Protein AF-A0A916CKQ8-F1 (afdb_monomer)

pLDDT: mean 78.87, std 19.62, range [40.66, 98.69]

Nearest PDB structures (foldseek):
  6qdi-assembly1_A  TM=5.703E-01  e=2.829E-02  Acetivibrio clariflavus
  6qe7-assembly1_A  TM=6.738E-01  e=8.065E-01  Acetivibrio thermocellus
  2xvl-assembly1_A  TM=4.238E-01  e=4.652E+00  Cellvibrio japonicus
  7knc-assembly1_A  TM=4.228E-01  e=6.674E+00  Xanthomonas citri pv. citri str. 306

Secondary structure (DSSP, 8-state):
-THHHHHHHHHHHHHHHTT-------PPEEEEEEEEEESEEEEEETTEEEEEEE-SSSEEEEEEEEE-SEEEEEEEEEEE-SS--EEEEEEESSTTSPPEEPPGGGEEEE-TTS-EEESEEEEEE-TT--EEEEEEEE-S-EEESSSEETTEET-BGGGTB-TTT--EEEEEEEEEEE--PPP-PPPHHHHHHHHHHHHHHHHHHHHTT--

Radius of gyration: 27.67 Å; Cα contacts (8 Å, |Δi|>4): 440; chains: 1; bounding box: 75×44×70 Å

Solvent-accessible surface area (backbone atoms only — not comparable to full-atom values): 11547 Å² total; per-residue (Å²): 125,76,78,64,63,56,59,60,54,53,55,54,56,53,57,64,65,72,65,70,74,79,75,76,76,76,66,54,37,59,40,37,39,38,35,43,32,21,35,29,40,38,37,26,50,68,90,37,83,46,31,61,38,82,54,81,68,73,47,70,25,60,30,67,44,73,47,55,63,44,78,35,48,32,42,36,41,39,32,26,78,47,58,64,57,28,43,29,39,30,31,34,71,48,95,86,52,72,80,36,68,46,52,35,90,39,24,26,19,60,40,100,86,67,47,82,40,58,6,21,26,32,42,33,24,37,77,88,66,49,79,66,49,74,45,69,40,51,56,53,48,65,35,40,80,81,48,30,36,92,84,40,71,52,34,39,78,88,53,68,42,70,54,71,52,56,50,30,31,40,39,35,35,35,33,34,54,40,80,50,82,78,74,78,71,79,54,70,66,60,56,52,52,55,53,49,52,55,52,50,55,54,54,57,55,56,62,68,72,75,114

Sequence (211 aa):
MLRSSMKNLFLRAMMIGALMVVFCWNTAMSLEYRFSVDDYVSLKINNTLIASYDAYPWGVAEGTVNFTEGWYPIELIYKNRWGSTAFRFYEREDSNDPWGIVPLTDLRSLDGSGALVQGLRADYYTLGGSFLGTLYGEGPIEHGWLNLYEGVTGQWGNGIVDTNWGDFEERLTGEIFVSSAAVPTPEPSTWCLFLAGLIGLVAVRRQRSGS

Mean predicted aligned error: 12.82 Å

Foldseek 3Di:
DPPVVVVVVVVVVVVVVVPPPPPPPLFFAKKKKKKFWAAWKWKDWQNHTFWIHHHDDTDMIMGIDRDGWDKTKMKMKHWHAWAWTFIFMWMDRDPPDDTDQQFQQQWWAADPVRDIDGAWKKWKAAPVRHTQDIDHSDDDIGDGDQCDDVHDHADDSNNSFGPDIGTIMIITIHIGTDDDDDDPDPPVVVVVVVVVVVVVVVVVVVVVVPD

Structure (mmCIF, N/CA/C/O backbone):
data_AF-A0A916CKQ8-F1
#
_entry.id   AF-A0A916CKQ8-F1
#
loop_
_atom_site.group_PDB
_atom_site.id
_atom_site.type_symbol
_atom_site.label_atom_id
_atom_site.label_alt_id
_atom_site.label_comp_id
_atom_site.label_asym_id
_atom_site.label_entity_id
_atom_site.label_seq_id
_atom_site.pdbx_PDB_ins_code
_atom_site.Cartn_x
_atom_site.Cartn_y
_atom_site.Cartn_z
_atom_site.occupancy
_atom_site.B_iso_or_equiv
_atom_site.auth_seq_id
_atom_site.auth_comp_id
_atom_site.auth_asym_id
_atom_site.auth_atom_id
_atom_site.pdbx_PDB_model_num
ATOM 1 N N . MET A 1 1 ? -53.265 -2.424 53.564 1.00 54.22 1 MET A N 1
ATOM 2 C CA . MET A 1 1 ? -53.239 -2.769 52.121 1.00 54.22 1 MET A CA 1
ATOM 3 C C . MET A 1 1 ? -52.435 -1.805 51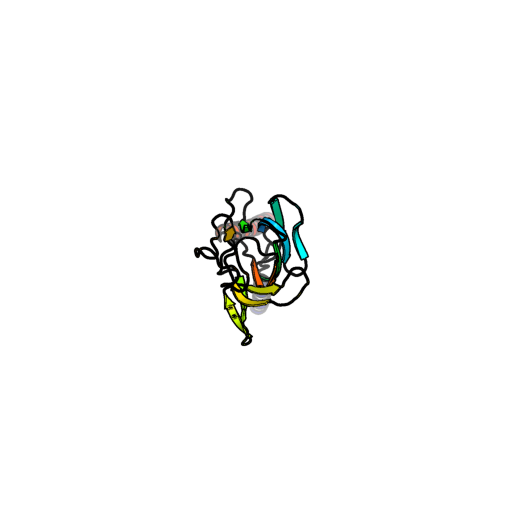.228 1.00 54.22 1 MET A C 1
ATOM 5 O O . MET A 1 1 ? -51.982 -2.253 50.187 1.00 54.22 1 MET A O 1
ATOM 9 N N . LEU A 1 2 ? -52.144 -0.548 51.608 1.00 47.25 2 LEU A N 1
ATOM 10 C CA . LEU A 1 2 ? -51.415 0.400 50.731 1.00 47.25 2 LEU A CA 1
ATOM 11 C C . LEU A 1 2 ? -49.906 0.134 50.505 1.00 47.25 2 LEU A C 1
ATOM 13 O O . LEU A 1 2 ? -49.349 0.600 49.516 1.00 47.25 2 LEU A O 1
ATOM 17 N N . ARG A 1 3 ? -49.217 -0.624 51.371 1.00 45.34 3 ARG A N 1
ATOM 18 C CA . ARG A 1 3 ? -47.752 -0.829 51.263 1.00 45.34 3 ARG A CA 1
ATOM 19 C C . ARG A 1 3 ? -47.306 -1.746 50.114 1.00 45.34 3 ARG A C 1
ATOM 21 O O . ARG A 1 3 ? -46.139 -1.710 49.738 1.00 45.34 3 ARG A O 1
ATOM 28 N N . SER A 1 4 ? -48.206 -2.559 49.559 1.00 47.56 4 SER A N 1
ATOM 29 C CA . SER A 1 4 ? -47.882 -3.501 48.475 1.00 47.56 4 SER A CA 1
ATOM 30 C C . SER A 1 4 ? -47.834 -2.817 47.099 1.00 47.56 4 SER A C 1
ATOM 32 O O . SER A 1 4 ? -46.983 -3.148 46.278 1.00 47.56 4 SER A O 1
ATOM 34 N N . SER A 1 5 ? -48.658 -1.786 46.879 1.00 50.28 5 SER A N 1
ATOM 35 C CA . SER A 1 5 ? -48.789 -1.132 45.568 1.00 50.28 5 SER A CA 1
ATOM 36 C C . SER A 1 5 ? -47.585 -0.262 45.179 1.00 50.28 5 SER A C 1
ATOM 38 O O . SER A 1 5 ? -47.306 -0.100 43.995 1.00 50.28 5 SER A O 1
ATOM 40 N N . MET A 1 6 ? -46.841 0.281 46.149 1.00 46.16 6 MET A N 1
ATOM 41 C CA . MET A 1 6 ? -45.691 1.155 45.870 1.00 46.16 6 MET A CA 1
ATOM 42 C C . MET A 1 6 ? -44.429 0.398 45.435 1.00 46.16 6 MET A C 1
ATOM 44 O O . MET A 1 6 ? -43.637 0.932 44.663 1.00 46.16 6 MET A O 1
ATOM 48 N N . LYS A 1 7 ? -44.249 -0.853 45.878 1.00 47.00 7 LYS A N 1
ATOM 49 C CA . LYS A 1 7 ? -43.074 -1.662 45.508 1.00 47.00 7 LYS A CA 1
ATOM 50 C C . LYS A 1 7 ? -43.081 -2.038 44.022 1.00 47.00 7 LYS A C 1
ATOM 52 O O . LYS A 1 7 ? -42.037 -2.017 43.379 1.00 47.00 7 LYS A O 1
ATOM 57 N N . ASN A 1 8 ? -44.265 -2.280 43.459 1.00 45.19 8 ASN A N 1
ATOM 58 C CA . ASN A 1 8 ? -44.423 -2.635 42.047 1.00 45.19 8 ASN A CA 1
ATOM 59 C C . ASN A 1 8 ? -44.234 -1.438 41.100 1.00 45.19 8 ASN A C 1
ATOM 61 O O . ASN A 1 8 ? -43.828 -1.627 39.956 1.00 45.19 8 ASN A O 1
ATOM 65 N N . LEU A 1 9 ? -44.481 -0.211 41.572 1.00 49.47 9 LEU A N 1
ATOM 66 C CA . LEU A 1 9 ? -44.245 1.006 40.791 1.00 49.47 9 LEU A CA 1
ATOM 67 C C . LEU A 1 9 ? -42.748 1.363 40.741 1.00 49.47 9 LEU A C 1
ATOM 69 O O . LEU A 1 9 ? -42.244 1.749 39.690 1.00 49.47 9 LEU A O 1
ATOM 73 N N . PHE A 1 10 ? -42.025 1.157 41.848 1.00 47.75 10 PHE A N 1
ATOM 74 C CA . PHE A 1 10 ? -40.577 1.389 41.926 1.00 47.75 10 PHE A CA 1
ATOM 75 C C . PHE A 1 10 ? -39.774 0.388 41.078 1.00 47.75 10 PHE A C 1
ATOM 77 O O . PHE A 1 10 ? -38.841 0.785 40.383 1.00 47.75 10 PHE A O 1
ATOM 84 N N . LEU A 1 11 ? -40.176 -0.890 41.054 1.00 44.81 11 LEU A N 1
ATOM 85 C CA . LEU A 1 11 ? -39.524 -1.906 40.215 1.00 44.81 11 LEU A CA 1
ATOM 86 C C . LEU A 1 11 ? -39.718 -1.649 38.711 1.00 44.81 11 LEU A C 1
ATOM 88 O O . LEU A 1 11 ? -38.802 -1.872 37.923 1.00 44.81 11 LEU A O 1
ATOM 92 N N . ARG A 1 12 ? -40.892 -1.145 38.302 1.00 46.50 12 ARG A N 1
ATOM 93 C CA . ARG A 1 12 ? -41.162 -0.801 36.895 1.00 46.50 12 ARG A CA 1
ATOM 94 C C . ARG A 1 12 ? -40.431 0.469 36.453 1.00 46.50 12 ARG A C 1
ATOM 96 O O . ARG A 1 12 ? -39.986 0.529 35.314 1.00 46.50 12 ARG A O 1
ATOM 103 N N . ALA A 1 13 ? -40.243 1.440 37.350 1.00 49.03 13 ALA A N 1
ATOM 104 C CA . ALA A 1 13 ? -39.434 2.627 37.072 1.00 49.03 13 ALA A CA 1
ATOM 105 C C . ALA A 1 13 ? -37.929 2.303 36.953 1.00 49.03 13 ALA A C 1
ATOM 107 O O . ALA A 1 13 ? -37.264 2.853 36.080 1.00 49.03 13 ALA A O 1
ATOM 108 N N . MET A 1 14 ? -37.401 1.364 37.754 1.00 44.72 14 MET A N 1
ATOM 109 C CA . MET A 1 14 ? -36.008 0.905 37.611 1.00 44.72 14 MET A CA 1
ATOM 110 C C . MET A 1 14 ? -35.768 0.085 36.336 1.00 44.72 14 MET A C 1
ATOM 112 O O . MET A 1 14 ? -34.701 0.210 35.744 1.00 44.72 14 MET A O 1
ATOM 116 N N . MET A 1 15 ? -36.743 -0.702 35.861 1.00 41.31 15 MET A N 1
ATOM 117 C CA . MET A 1 15 ? -36.587 -1.439 34.595 1.00 41.31 15 MET A CA 1
ATOM 118 C C . MET A 1 15 ? -36.580 -0.539 33.352 1.00 41.31 15 MET A C 1
ATOM 120 O O . MET A 1 15 ? -35.960 -0.902 32.360 1.00 41.31 15 MET A O 1
ATOM 124 N N . ILE A 1 16 ? -37.212 0.639 33.395 1.00 45.78 16 ILE A N 1
ATOM 125 C CA . ILE A 1 16 ? -37.146 1.605 32.283 1.00 45.78 16 ILE A CA 1
ATOM 126 C C . ILE A 1 16 ? -35.786 2.333 32.265 1.00 45.78 16 ILE A C 1
ATOM 128 O O . ILE A 1 16 ? -35.301 2.688 31.197 1.00 45.78 16 ILE A O 1
ATOM 132 N N . GLY A 1 17 ? -35.123 2.490 33.418 1.00 40.66 17 GLY A N 1
ATOM 133 C CA . GLY A 1 17 ? -33.781 3.085 33.510 1.00 40.66 17 GLY A CA 1
ATOM 134 C C . GLY A 1 17 ? -32.633 2.163 33.073 1.00 40.66 17 GLY A C 1
ATOM 135 O O . GLY A 1 17 ? -31.571 2.653 32.707 1.00 40.66 17 GLY A O 1
ATOM 136 N N . ALA A 1 18 ? -32.839 0.843 33.071 1.00 43.56 18 ALA A N 1
ATOM 137 C CA . ALA A 1 18 ? -31.820 -0.136 32.677 1.00 43.56 18 ALA A CA 1
ATOM 138 C C . ALA A 1 18 ? -31.768 -0.410 31.160 1.00 43.56 18 ALA A C 1
ATOM 140 O O . ALA A 1 18 ? -30.894 -1.139 30.701 1.00 43.56 18 ALA A O 1
ATOM 141 N N . LEU A 1 19 ? -32.674 0.187 30.378 1.00 42.91 19 LEU A N 1
ATOM 142 C CA . LEU A 1 19 ? -32.676 0.120 28.915 1.00 42.91 19 LEU A CA 1
ATOM 143 C C . LEU A 1 19 ? -32.142 1.424 28.295 1.00 42.91 19 LEU A C 1
ATOM 145 O O . LEU A 1 19 ? -32.640 1.885 27.272 1.00 42.91 19 LEU A O 1
ATOM 149 N N . MET A 1 20 ? -31.130 2.047 28.908 1.00 47.41 20 MET A N 1
ATOM 150 C CA . MET A 1 20 ? -30.269 2.976 28.176 1.00 47.41 20 MET A CA 1
ATOM 151 C C . MET A 1 20 ? -29.333 2.142 27.306 1.00 47.41 20 MET A C 1
ATOM 153 O O . MET A 1 20 ? -28.217 1.806 27.692 1.00 47.41 20 MET A O 1
ATOM 157 N N . VAL A 1 21 ? -29.838 1.767 26.131 1.00 48.09 21 VAL A N 1
ATOM 158 C CA . VAL A 1 21 ? -29.006 1.327 25.015 1.00 48.09 21 VAL A CA 1
ATOM 159 C C . VAL A 1 21 ? -28.025 2.464 24.755 1.00 48.09 21 VAL A C 1
ATOM 161 O O . VAL A 1 21 ? -28.408 3.517 24.244 1.00 48.09 21 VAL A O 1
ATOM 164 N N . VAL A 1 22 ? -26.772 2.271 25.162 1.00 50.28 22 VAL A N 1
ATOM 165 C CA . VAL A 1 22 ? -25.652 3.074 24.683 1.00 50.28 22 VAL A CA 1
ATOM 166 C C . VAL A 1 22 ? -25.562 2.773 23.194 1.00 50.28 22 VAL A C 1
ATOM 168 O O . VAL A 1 22 ? -24.927 1.813 22.768 1.00 50.28 22 VAL A O 1
ATOM 171 N N . PHE A 1 23 ? -26.283 3.550 22.392 1.00 46.06 23 PHE A N 1
ATOM 172 C CA . PHE A 1 23 ? -25.987 3.660 20.979 1.00 46.06 23 PHE A CA 1
ATOM 173 C C . PHE A 1 23 ? -24.632 4.369 20.908 1.00 46.06 23 PHE A C 1
ATOM 175 O O . PHE A 1 23 ? -24.573 5.595 20.891 1.00 46.06 23 PHE A O 1
ATOM 182 N N . CYS A 1 24 ? -23.538 3.605 20.926 1.00 46.09 24 CYS A N 1
ATOM 183 C CA . CYS A 1 24 ? -22.286 4.095 20.367 1.00 46.09 24 CYS A CA 1
ATOM 184 C C . CYS A 1 24 ? -22.542 4.255 18.872 1.00 46.09 24 CYS A C 1
ATOM 186 O O . CYS A 1 24 ? -22.606 3.276 18.129 1.00 46.09 24 CYS A O 1
ATOM 188 N N . TRP A 1 25 ? -22.779 5.490 18.445 1.00 50.91 25 TRP A N 1
ATOM 189 C CA . TRP A 1 25 ? -22.709 5.828 17.036 1.00 50.91 25 TRP A CA 1
ATOM 190 C C . TRP A 1 25 ? -21.223 5.777 16.700 1.00 50.91 25 TRP A C 1
ATOM 192 O O . TRP A 1 25 ? -20.502 6.728 16.981 1.00 50.91 25 TRP A O 1
ATOM 202 N N . ASN A 1 26 ? -20.755 4.652 16.158 1.00 56.19 26 ASN A N 1
ATOM 203 C CA . ASN A 1 26 ? -19.483 4.635 15.444 1.00 56.19 26 ASN A CA 1
ATOM 204 C C . ASN A 1 26 ? -19.709 5.455 14.177 1.00 56.19 26 ASN A C 1
ATOM 206 O O . ASN A 1 26 ? -20.209 4.948 13.171 1.00 56.19 26 ASN A O 1
ATOM 210 N N . THR A 1 27 ? -19.466 6.757 14.266 1.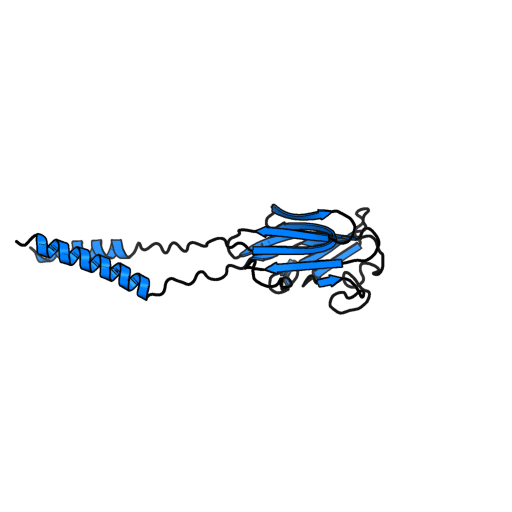00 60.66 27 THR A N 1
ATOM 211 C CA . THR A 1 27 ? -19.537 7.638 13.110 1.00 60.66 27 THR A CA 1
ATOM 212 C C . THR A 1 27 ? -18.341 7.332 12.228 1.00 60.66 27 THR A C 1
ATOM 214 O O . THR A 1 27 ? -17.205 7.463 12.674 1.00 60.66 27 THR A O 1
ATOM 217 N N . ALA A 1 28 ? -18.602 6.902 10.995 1.00 64.62 28 ALA A N 1
ATOM 218 C CA . ALA A 1 28 ? -17.563 6.806 9.984 1.00 64.62 28 ALA A CA 1
ATOM 219 C C . ALA A 1 28 ? -16.930 8.192 9.797 1.00 64.62 28 ALA A C 1
ATOM 221 O O . ALA A 1 28 ? -17.646 9.169 9.562 1.00 64.62 28 ALA A O 1
ATOM 222 N N . MET A 1 29 ? -15.613 8.265 9.957 1.00 71.50 29 MET A N 1
ATOM 223 C CA . MET A 1 29 ? -14.824 9.460 9.679 1.00 71.50 29 MET A CA 1
ATOM 224 C C . MET A 1 29 ? -14.281 9.375 8.256 1.00 71.50 29 MET A C 1
ATOM 226 O O . MET A 1 29 ? -14.081 8.285 7.716 1.00 71.50 29 MET A O 1
ATOM 230 N N . SER A 1 30 ? -14.078 10.543 7.658 1.00 83.50 30 SER A N 1
ATOM 231 C CA . SER A 1 30 ? -13.473 10.677 6.342 1.00 83.50 30 SER A CA 1
ATOM 232 C C . SER A 1 30 ? -11.959 10.640 6.505 1.00 83.50 30 SER A C 1
ATOM 234 O O . SER A 1 30 ? -11.400 11.580 7.055 1.00 83.50 30 SER A O 1
ATOM 236 N N . LEU A 1 31 ? -11.305 9.579 6.039 1.00 91.44 31 LEU A N 1
ATOM 237 C CA . LEU A 1 31 ? -9.846 9.517 5.944 1.00 91.44 31 LEU A CA 1
ATOM 238 C C . LEU A 1 31 ? -9.460 9.706 4.478 1.00 91.44 31 LEU A C 1
ATOM 240 O O . LEU A 1 31 ? -10.016 9.057 3.584 1.00 91.44 31 LEU A O 1
ATOM 244 N N . GLU A 1 32 ? -8.547 10.632 4.217 1.00 95.06 32 GLU A N 1
ATOM 245 C CA . GLU A 1 32 ? -8.061 10.912 2.873 1.00 95.06 32 GLU A CA 1
ATOM 246 C C . GLU A 1 32 ? -6.717 10.230 2.650 1.00 95.06 32 GLU A C 1
ATOM 248 O O . GLU A 1 32 ? -5.827 10.295 3.492 1.00 95.06 32 GLU A O 1
ATOM 253 N N . TYR A 1 33 ? -6.559 9.630 1.477 1.00 96.50 33 TYR A N 1
ATOM 254 C CA . TYR A 1 33 ? -5.330 9.003 1.023 1.00 96.50 33 TYR A CA 1
ATOM 255 C C . TYR A 1 33 ? -4.787 9.728 -0.200 1.00 96.50 33 TYR A C 1
ATOM 257 O O . TYR A 1 33 ? -5.545 10.113 -1.095 1.00 96.50 33 TYR A O 1
ATOM 265 N N . ARG A 1 34 ? -3.462 9.858 -0.267 1.00 96.62 34 ARG A N 1
ATOM 266 C CA . ARG A 1 34 ? -2.745 10.418 -1.413 1.00 96.62 34 ARG A CA 1
ATOM 267 C C . ARG A 1 34 ? -1.580 9.524 -1.801 1.00 96.62 34 ARG A C 1
ATOM 269 O O . ARG A 1 34 ? -0.817 9.068 -0.957 1.00 96.62 34 ARG A O 1
ATOM 276 N N . PHE A 1 35 ? -1.384 9.384 -3.102 1.00 95.38 35 PHE A N 1
ATOM 277 C CA . PHE A 1 35 ? -0.192 8.801 -3.692 1.00 95.38 35 PHE A CA 1
ATOM 278 C C . PHE A 1 35 ? 0.593 9.837 -4.465 1.00 95.38 35 PHE A C 1
ATOM 280 O O . PHE A 1 35 ? 0.014 10.658 -5.169 1.00 95.38 35 PHE A O 1
ATOM 287 N N . SER A 1 36 ? 1.913 9.756 -4.371 1.00 93.44 36 SER A N 1
ATOM 288 C CA . SER A 1 36 ? 2.843 10.431 -5.271 1.00 93.44 36 SER A CA 1
ATOM 289 C C . SER A 1 36 ? 3.601 9.343 -6.017 1.00 93.44 36 SER A C 1
ATOM 291 O O . SER A 1 36 ? 4.329 8.581 -5.376 1.00 93.44 36 SER A O 1
ATOM 293 N N . VAL A 1 37 ? 3.353 9.205 -7.322 1.00 92.81 37 VAL A N 1
ATOM 294 C CA . VAL A 1 37 ? 3.736 8.005 -8.075 1.00 92.81 37 VAL A CA 1
ATOM 295 C C . VAL A 1 37 ? 4.295 8.303 -9.466 1.00 92.81 37 VAL A C 1
ATOM 297 O O . VAL A 1 37 ? 3.834 9.215 -10.153 1.00 92.81 37 VAL A O 1
ATOM 300 N N . ASP A 1 38 ? 5.256 7.479 -9.872 1.00 89.56 38 ASP A N 1
ATOM 301 C CA . ASP A 1 38 ? 5.859 7.381 -11.200 1.00 89.56 38 ASP A CA 1
ATOM 302 C C . ASP A 1 38 ? 6.052 5.874 -11.494 1.00 89.56 38 ASP A C 1
ATOM 304 O O . ASP A 1 38 ? 6.891 5.254 -10.850 1.00 89.56 38 ASP A O 1
ATOM 308 N N . ASP A 1 39 ? 5.246 5.181 -12.315 1.00 88.81 39 ASP A N 1
ATOM 309 C CA . ASP A 1 39 ? 4.226 5.670 -13.267 1.00 88.81 39 ASP A CA 1
ATOM 310 C C . ASP A 1 39 ? 2.767 5.327 -12.886 1.00 88.81 39 ASP A C 1
ATOM 312 O O . ASP A 1 39 ? 1.833 6.028 -13.276 1.00 88.81 39 ASP A O 1
ATOM 316 N N . TYR A 1 40 ? 2.526 4.211 -12.191 1.00 95.31 40 TYR A N 1
ATOM 317 C CA . TYR A 1 40 ? 1.175 3.672 -11.976 1.00 95.31 40 TYR A CA 1
ATOM 318 C C . TYR A 1 40 ? 0.920 3.330 -10.516 1.00 95.31 40 TYR A C 1
ATOM 320 O O . TYR A 1 40 ? 1.738 2.654 -9.896 1.00 95.31 40 TYR A O 1
ATOM 328 N N . VAL A 1 41 ? -0.267 3.672 -10.013 1.00 97.19 41 VAL A N 1
ATOM 329 C CA . VAL A 1 41 ? -0.794 3.129 -8.756 1.00 97.19 41 VAL A CA 1
ATOM 330 C C . VAL A 1 41 ? -2.276 2.791 -8.875 1.00 97.19 41 VAL A C 1
ATOM 332 O O . VAL A 1 41 ? -3.043 3.492 -9.536 1.00 97.19 41 VAL A O 1
ATOM 335 N N . SER A 1 42 ? -2.709 1.758 -8.164 1.00 98.25 42 SER A N 1
ATOM 336 C CA . SER A 1 42 ? -4.115 1.504 -7.856 1.00 98.25 42 SER A CA 1
ATOM 337 C C . SER A 1 42 ? -4.239 1.082 -6.400 1.00 98.25 42 SER A C 1
ATOM 339 O O . SER A 1 42 ? -3.650 0.077 -6.016 1.00 98.25 42 SER A O 1
ATOM 341 N N . LEU A 1 43 ? -5.045 1.804 -5.622 1.00 98.25 43 LEU A N 1
ATOM 342 C CA . LEU A 1 43 ? -5.395 1.473 -4.243 1.00 98.25 43 LEU A CA 1
ATOM 343 C C . LEU A 1 43 ? -6.835 0.976 -4.170 1.00 98.25 43 LEU A C 1
ATOM 345 O O . LEU A 1 43 ? -7.773 1.694 -4.534 1.00 98.25 43 LEU A O 1
ATOM 349 N N . LYS A 1 44 ? -7.017 -0.204 -3.586 1.00 98.44 44 LYS A N 1
ATOM 350 C CA . LYS A 1 44 ? -8.308 -0.674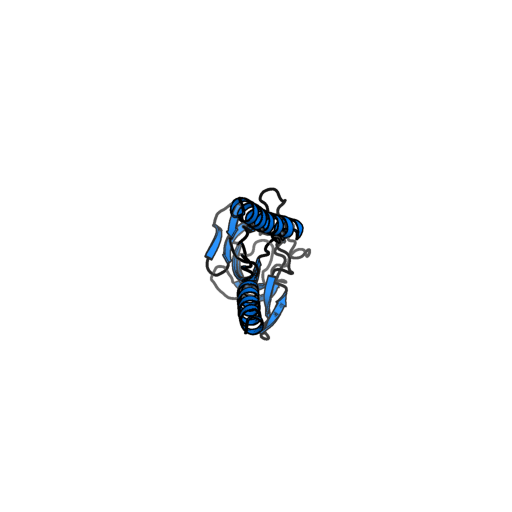 -3.098 1.00 98.44 44 LYS A CA 1
ATOM 351 C C . LYS A 1 44 ? -8.250 -0.908 -1.599 1.00 98.44 44 LYS A C 1
ATOM 353 O O . LYS A 1 44 ? -7.320 -1.536 -1.103 1.00 98.44 44 LYS A O 1
ATOM 358 N N . ILE A 1 45 ? -9.297 -0.484 -0.904 1.00 97.31 45 ILE A N 1
ATOM 359 C CA . ILE A 1 45 ? -9.520 -0.822 0.503 1.00 97.31 45 ILE A CA 1
ATOM 360 C C . ILE A 1 45 ? -10.907 -1.438 0.609 1.00 97.31 45 ILE A C 1
ATOM 362 O O . ILE A 1 45 ? -11.873 -0.923 0.041 1.00 97.31 45 ILE A O 1
ATOM 366 N N . ASN A 1 46 ? -11.001 -2.584 1.282 1.00 96.50 46 ASN A N 1
ATOM 367 C CA . ASN A 1 46 ? -12.227 -3.369 1.396 1.00 96.50 46 ASN A CA 1
ATOM 368 C C . ASN A 1 46 ? -12.888 -3.615 0.020 1.00 96.50 46 ASN A C 1
ATOM 370 O O . ASN A 1 46 ? -14.086 -3.402 -0.171 1.00 96.50 46 ASN A O 1
ATOM 374 N N . ASN A 1 47 ? -12.066 -3.987 -0.970 1.00 95.75 47 ASN A N 1
ATOM 375 C CA . ASN A 1 47 ? -12.457 -4.231 -2.365 1.00 95.75 47 ASN A CA 1
ATOM 376 C C . ASN A 1 47 ? -13.084 -3.023 -3.106 1.00 95.75 47 ASN A C 1
ATOM 378 O O . ASN A 1 47 ? -13.634 -3.180 -4.196 1.00 95.75 47 ASN A O 1
ATOM 382 N N . THR A 1 48 ? -12.990 -1.814 -2.548 1.00 96.00 48 THR A N 1
ATOM 383 C CA . THR A 1 48 ? -13.446 -0.569 -3.182 1.00 96.00 48 THR A CA 1
ATOM 384 C C . THR A 1 48 ? -12.244 0.183 -3.732 1.00 96.00 48 THR A C 1
ATOM 386 O O . THR A 1 48 ? -11.287 0.407 -2.996 1.00 96.00 48 THR A O 1
ATOM 389 N N . LEU A 1 49 ? -12.278 0.571 -5.011 1.00 97.38 49 LEU A N 1
ATOM 390 C CA . LEU A 1 49 ? -11.243 1.422 -5.605 1.00 97.38 49 LEU A CA 1
ATOM 391 C C . LEU A 1 49 ? -11.306 2.812 -4.968 1.00 97.38 49 LEU A C 1
ATOM 393 O O . LEU A 1 49 ? -12.327 3.487 -5.075 1.00 97.38 49 LEU A O 1
ATOM 397 N N . ILE A 1 50 ? -10.217 3.212 -4.319 1.00 96.69 50 ILE A N 1
ATOM 398 C CA . ILE A 1 50 ? -10.122 4.489 -3.606 1.00 96.69 50 ILE A CA 1
ATOM 399 C C . ILE A 1 50 ? -9.434 5.530 -4.477 1.00 96.69 50 ILE A C 1
ATOM 401 O O . ILE A 1 50 ? -9.951 6.627 -4.654 1.00 96.69 50 ILE A O 1
ATOM 405 N N . ALA A 1 51 ? -8.288 5.169 -5.050 1.00 97.38 51 ALA A N 1
ATOM 406 C CA . ALA A 1 51 ? -7.502 6.044 -5.902 1.00 97.38 51 ALA A CA 1
ATOM 407 C C . ALA A 1 51 ? -6.776 5.219 -6.964 1.00 97.38 51 ALA A C 1
ATOM 409 O O . ALA A 1 51 ? -6.354 4.088 -6.714 1.00 97.38 51 ALA A O 1
ATOM 410 N N . SER A 1 52 ? -6.598 5.796 -8.146 1.00 97.88 52 SER A N 1
ATOM 411 C CA . SER A 1 52 ? -5.740 5.227 -9.178 1.00 97.88 52 SER A CA 1
ATOM 412 C C . SER A 1 52 ? -5.104 6.327 -9.998 1.00 97.88 52 SER A C 1
ATOM 414 O O . SER A 1 52 ? -5.746 7.338 -10.287 1.00 97.88 52 SER A O 1
ATOM 416 N N . TYR A 1 53 ? -3.882 6.083 -10.431 1.00 97.31 53 TYR A N 1
ATOM 417 C CA . TYR A 1 53 ? -3.187 6.915 -11.388 1.00 97.31 53 TYR A CA 1
ATOM 418 C C . TYR A 1 53 ? -2.515 6.016 -12.417 1.00 97.31 53 TYR A C 1
ATOM 420 O O . TYR A 1 53 ? -1.881 5.023 -12.067 1.00 97.31 53 TYR A O 1
ATOM 428 N N . ASP A 1 54 ? -2.707 6.353 -13.686 1.00 95.81 54 ASP A N 1
ATOM 429 C CA . ASP A 1 54 ? -2.166 5.613 -14.818 1.00 95.81 54 ASP A CA 1
ATOM 430 C C . ASP A 1 54 ? -1.825 6.585 -15.950 1.00 95.81 54 ASP A C 1
ATOM 432 O O . ASP A 1 54 ? -2.561 6.717 -16.931 1.00 95.81 54 ASP A O 1
ATOM 436 N N . ALA A 1 55 ? -0.748 7.342 -15.774 1.00 85.81 55 ALA A N 1
ATOM 437 C CA . ALA A 1 55 ? -0.281 8.275 -16.785 1.00 85.81 55 ALA A CA 1
ATOM 438 C C . ALA A 1 55 ? 1.216 8.567 -16.620 1.00 85.81 55 ALA A C 1
ATOM 440 O O . ALA A 1 55 ? 1.877 8.064 -15.721 1.00 85.81 55 ALA A O 1
ATOM 441 N N . TYR A 1 56 ? 1.735 9.366 -17.547 1.00 79.25 56 TYR A N 1
ATOM 442 C CA . TYR A 1 56 ? 3.074 9.939 -17.521 1.00 79.25 56 TYR A CA 1
ATOM 443 C C . TYR A 1 56 ? 2.946 11.454 -17.753 1.00 79.25 56 TYR A C 1
ATOM 445 O O . TYR A 1 56 ? 2.092 11.858 -18.557 1.00 79.25 56 TYR A O 1
ATOM 453 N N . PRO A 1 57 ? 3.795 12.305 -17.144 1.00 84.19 57 PRO A N 1
ATOM 454 C CA . PRO A 1 57 ? 4.875 12.004 -16.183 1.00 84.19 57 PRO A CA 1
ATOM 455 C C . PRO A 1 57 ? 4.356 11.803 -14.753 1.00 84.19 57 PRO A C 1
ATOM 457 O O . PRO A 1 57 ? 3.156 11.938 -14.567 1.00 84.19 57 PRO A O 1
ATOM 460 N N . TRP A 1 58 ? 5.240 11.555 -13.769 1.00 88.62 58 TRP A N 1
ATOM 461 C CA . TRP A 1 58 ? 4.950 11.545 -12.318 1.00 88.62 58 TRP A CA 1
ATOM 462 C C . TRP A 1 58 ? 3.702 12.366 -11.959 1.00 88.62 58 TRP A C 1
ATOM 464 O O . TRP A 1 58 ? 3.657 13.585 -12.161 1.00 88.62 58 TRP A O 1
ATOM 474 N N . GLY A 1 59 ? 2.697 11.695 -11.389 1.00 92.19 59 GLY A N 1
ATOM 475 C CA . GLY A 1 59 ? 1.479 12.332 -10.904 1.00 92.19 59 GLY A CA 1
ATOM 476 C C . GLY A 1 59 ? 1.113 12.039 -9.453 1.00 92.19 59 GLY A C 1
ATOM 477 O O . GLY A 1 59 ? 1.847 11.434 -8.669 1.00 92.19 59 GLY A O 1
ATOM 478 N N . VAL A 1 60 ? -0.072 12.528 -9.102 1.00 95.06 60 VAL A N 1
ATOM 479 C CA . VAL A 1 60 ? -0.683 12.368 -7.787 1.00 95.06 60 VAL A CA 1
ATOM 480 C C . VAL A 1 60 ? -2.054 11.725 -7.970 1.00 95.06 60 VAL A C 1
ATOM 482 O O . VAL A 1 60 ? -2.790 12.088 -8.889 1.00 95.06 60 VAL A O 1
ATOM 485 N N . ALA A 1 61 ? -2.391 10.781 -7.095 1.00 96.62 61 ALA A N 1
ATOM 486 C CA . ALA A 1 61 ? -3.720 10.183 -6.995 1.00 96.62 61 ALA A CA 1
ATOM 487 C C . ALA A 1 61 ? -4.266 10.438 -5.593 1.00 96.62 61 ALA A C 1
ATOM 489 O O . ALA A 1 61 ? -3.525 10.284 -4.627 1.00 96.62 61 ALA A O 1
ATOM 490 N N . GLU A 1 62 ? -5.540 10.786 -5.463 1.00 97.38 62 GLU A N 1
ATOM 491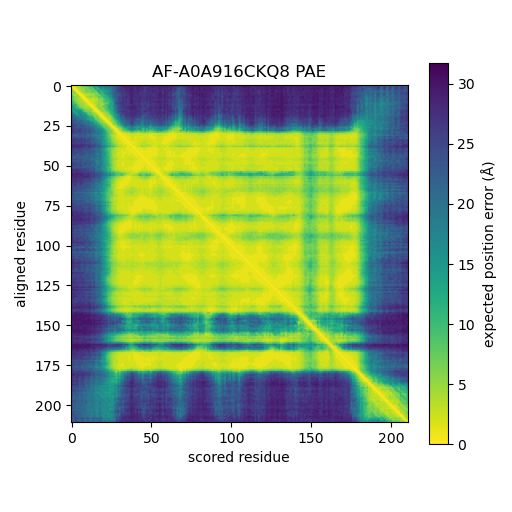 C CA . GLU A 1 62 ? -6.179 11.012 -4.165 1.00 97.38 62 GLU A CA 1
ATOM 492 C C . GLU A 1 62 ? -7.512 10.282 -4.102 1.00 97.38 62 GLU A C 1
ATOM 494 O O . GLU A 1 62 ? -8.167 10.073 -5.126 1.00 97.38 62 GLU A O 1
ATOM 499 N N . GLY A 1 63 ? -7.912 9.902 -2.897 1.00 95.44 63 GLY A N 1
ATOM 500 C CA . GLY A 1 63 ? -9.205 9.295 -2.645 1.00 95.44 63 GLY A CA 1
ATOM 501 C C . GLY A 1 63 ? -9.575 9.371 -1.176 1.00 95.44 63 GLY A C 1
ATOM 502 O O . GLY A 1 63 ? -8.723 9.556 -0.313 1.00 95.44 63 GLY A O 1
ATOM 503 N N . THR A 1 64 ? -10.860 9.218 -0.895 1.00 93.88 64 THR A N 1
ATOM 504 C CA . THR A 1 64 ? -11.405 9.331 0.456 1.00 93.88 64 THR A CA 1
ATOM 505 C C . THR A 1 64 ? -12.130 8.048 0.818 1.00 93.88 64 THR A C 1
ATOM 507 O O . THR A 1 64 ? -12.894 7.512 0.011 1.00 93.88 64 THR A O 1
ATOM 510 N N . VAL A 1 65 ? -11.931 7.577 2.044 1.00 91.00 65 VAL A N 1
ATOM 511 C CA . VAL A 1 65 ? -12.712 6.490 2.635 1.00 91.00 65 VAL A CA 1
ATOM 512 C C . VAL A 1 65 ? -13.592 7.022 3.755 1.00 91.00 65 VAL A C 1
ATOM 5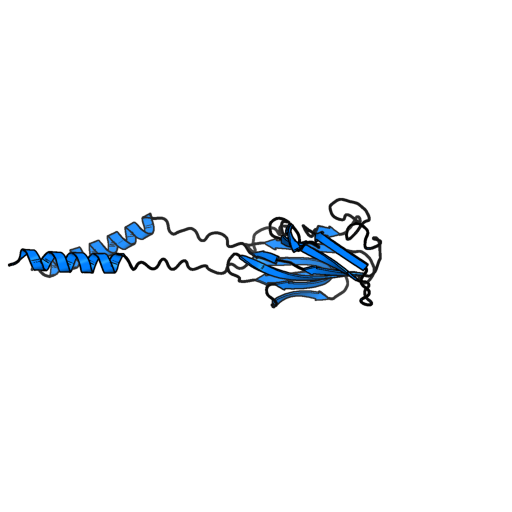14 O O . VAL A 1 65 ? -13.211 7.934 4.474 1.00 91.00 65 VAL A O 1
ATOM 517 N N . ASN A 1 66 ? -14.773 6.424 3.906 1.00 89.81 66 ASN A N 1
ATOM 518 C CA . ASN A 1 66 ? -15.694 6.693 5.009 1.00 89.81 66 ASN A CA 1
ATOM 519 C C . ASN A 1 66 ? -16.014 5.367 5.698 1.00 89.81 66 ASN A C 1
ATOM 521 O O . ASN A 1 66 ? -17.099 4.804 5.521 1.00 89.81 66 ASN A O 1
ATOM 525 N N . PHE A 1 67 ? -15.038 4.827 6.421 1.00 85.81 67 PHE A N 1
ATOM 526 C CA . PHE A 1 67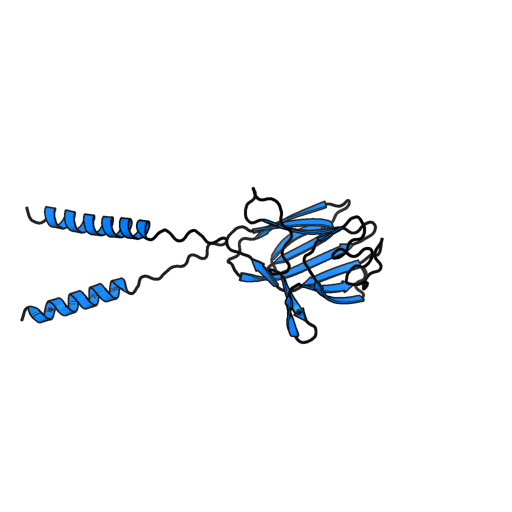 ? -15.182 3.571 7.149 1.00 85.81 67 PHE A CA 1
ATOM 527 C C . PHE A 1 67 ? -15.301 3.824 8.650 1.00 85.81 67 PHE A C 1
ATOM 529 O O . PHE A 1 67 ? -14.939 4.882 9.163 1.00 85.81 67 PHE A O 1
ATOM 536 N N . THR A 1 68 ? -15.878 2.857 9.359 1.00 88.31 68 THR A N 1
ATOM 537 C CA . THR A 1 68 ? -15.755 2.815 10.818 1.00 88.31 68 THR A CA 1
ATOM 538 C C . THR A 1 68 ? -14.316 2.486 11.190 1.00 88.31 68 THR A C 1
ATOM 540 O O . THR A 1 68 ? -13.594 1.917 10.380 1.00 88.31 68 THR A O 1
ATOM 543 N N . GLU A 1 69 ? -13.911 2.783 12.419 1.00 90.25 69 GLU A N 1
ATOM 544 C CA . GLU A 1 69 ? -12.586 2.386 12.886 1.00 90.25 69 GLU A CA 1
ATOM 545 C C . GLU A 1 69 ? -12.376 0.870 12.790 1.00 90.25 69 GLU A C 1
ATOM 547 O O . GLU A 1 69 ? -13.258 0.087 13.168 1.00 90.25 69 GLU A O 1
ATOM 552 N N . GLY A 1 70 ? -11.210 0.451 12.302 1.00 93.44 70 GLY A N 1
ATOM 553 C CA . GLY A 1 70 ? -10.856 -0.961 12.244 1.00 93.44 70 GLY A CA 1
ATOM 554 C C . GLY A 1 70 ? -9.833 -1.315 11.175 1.00 93.44 70 GLY A C 1
ATOM 555 O O . GLY A 1 70 ? -9.322 -0.467 10.453 1.00 93.44 70 GLY A O 1
ATOM 556 N N . TRP A 1 71 ? -9.545 -2.612 11.088 1.00 97.00 71 TRP A N 1
ATOM 557 C CA . TRP A 1 71 ? -8.656 -3.185 10.083 1.00 97.00 71 TRP A CA 1
ATOM 558 C C . TRP A 1 71 ? -9.443 -3.577 8.837 1.00 97.00 71 TRP A C 1
ATOM 560 O O . TRP A 1 71 ? -10.443 -4.295 8.932 1.00 97.00 71 TRP A O 1
ATOM 570 N N . TYR A 1 72 ? -8.972 -3.134 7.676 1.00 97.44 72 TYR A N 1
ATOM 571 C CA . TYR A 1 72 ? -9.598 -3.396 6.387 1.00 97.44 72 TYR A CA 1
ATOM 572 C C . TYR A 1 72 ? -8.604 -4.021 5.417 1.00 97.44 72 TYR A C 1
ATOM 574 O O . TYR A 1 72 ? -7.455 -3.586 5.379 1.00 97.44 72 TYR A O 1
ATOM 582 N N . PRO A 1 73 ? -9.030 -4.983 4.579 1.00 98.38 73 PRO A N 1
ATOM 583 C CA . PRO A 1 73 ? -8.180 -5.503 3.518 1.00 98.38 73 PRO A CA 1
ATOM 584 C C . PRO A 1 73 ? -7.708 -4.374 2.603 1.00 98.38 73 PRO A C 1
ATOM 586 O O . PRO A 1 73 ? -8.531 -3.580 2.140 1.00 98.38 73 PRO A O 1
ATOM 589 N N . ILE A 1 74 ? -6.413 -4.334 2.314 1.00 98.56 74 ILE A N 1
ATOM 590 C CA . ILE A 1 74 ? -5.799 -3.397 1.373 1.00 98.56 74 ILE A CA 1
ATOM 591 C C . ILE A 1 74 ? -5.148 -4.175 0.230 1.00 98.56 74 ILE A C 1
ATOM 593 O O . ILE A 1 74 ? -4.483 -5.190 0.442 1.00 98.56 74 ILE A O 1
ATOM 597 N N . GLU A 1 75 ? -5.360 -3.689 -0.987 1.00 98.56 75 GLU A N 1
ATOM 598 C CA . GLU A 1 75 ? -4.627 -4.091 -2.182 1.00 98.56 75 GLU A CA 1
ATOM 599 C C . GLU A 1 75 ? -4.081 -2.823 -2.821 1.00 98.56 75 GLU A C 1
ATOM 601 O O . GLU A 1 75 ? -4.839 -1.920 -3.187 1.00 98.56 75 GLU A O 1
ATOM 606 N N . LEU A 1 76 ? -2.768 -2.775 -2.973 1.00 98.00 76 LEU A N 1
ATOM 607 C CA . LEU A 1 76 ? -2.096 -1.726 -3.698 1.00 98.00 76 LEU A CA 1
ATOM 608 C C . LEU A 1 76 ? -1.259 -2.345 -4.809 1.00 98.00 76 LEU A C 1
ATOM 610 O O . LEU A 1 76 ? -0.487 -3.271 -4.588 1.00 98.00 76 LEU A O 1
ATOM 614 N N . ILE A 1 77 ? -1.418 -1.820 -6.018 1.00 97.94 77 ILE A N 1
ATOM 615 C CA . ILE A 1 77 ? -0.618 -2.222 -7.172 1.00 97.94 77 ILE A CA 1
ATOM 616 C C . ILE A 1 77 ? 0.183 -1.015 -7.624 1.00 97.94 77 ILE A C 1
ATOM 618 O O . ILE A 1 77 ? -0.412 -0.009 -8.010 1.00 97.94 77 ILE A O 1
ATOM 622 N N . TYR A 1 78 ? 1.503 -1.138 -7.617 1.00 95.44 78 TYR A N 1
ATOM 623 C CA . TYR A 1 78 ? 2.435 -0.164 -8.167 1.00 95.44 78 TYR A CA 1
ATOM 624 C C . TYR A 1 78 ? 3.125 -0.753 -9.401 1.00 95.44 78 TYR A C 1
ATOM 626 O O . TYR A 1 78 ? 3.406 -1.951 -9.452 1.00 95.44 78 TYR A O 1
ATOM 634 N N . LYS A 1 79 ? 3.372 0.072 -10.423 1.00 94.06 79 LYS A N 1
ATOM 635 C CA . LYS A 1 79 ? 4.194 -0.331 -11.572 1.00 94.06 79 LYS A CA 1
ATOM 636 C C . LYS A 1 79 ? 5.157 0.776 -11.955 1.00 94.06 79 LYS A C 1
ATOM 638 O O . LYS A 1 79 ? 4.730 1.910 -12.180 1.00 94.06 79 LYS A O 1
ATOM 643 N N . ASN A 1 80 ? 6.412 0.389 -12.139 1.00 90.50 80 ASN A N 1
ATOM 644 C CA . ASN A 1 80 ? 7.404 1.187 -12.839 1.00 90.50 80 ASN A CA 1
ATOM 645 C C . ASN A 1 80 ? 7.509 0.684 -14.278 1.00 90.50 80 ASN A C 1
ATOM 647 O O . ASN A 1 80 ? 7.803 -0.496 -14.489 1.00 90.50 80 ASN A O 1
ATOM 651 N N . ARG A 1 81 ? 7.240 1.534 -15.273 1.00 88.69 81 ARG A N 1
ATOM 652 C CA . ARG A 1 81 ? 7.236 1.115 -16.688 1.00 88.69 81 ARG A CA 1
ATOM 653 C C . ARG A 1 81 ? 8.554 1.363 -17.381 1.00 88.69 81 ARG A C 1
ATOM 655 O O . ARG A 1 81 ? 8.937 0.622 -18.283 1.00 88.69 81 ARG A O 1
ATOM 662 N N . TRP A 1 82 ? 9.214 2.422 -16.965 1.00 81.44 82 TRP A N 1
ATOM 663 C CA . TRP A 1 82 ? 10.507 2.865 -17.442 1.00 81.44 82 TRP A CA 1
ATOM 664 C C . TRP A 1 82 ? 11.021 3.898 -16.449 1.00 81.44 82 TRP A C 1
ATOM 666 O O . TRP A 1 82 ? 10.331 4.257 -15.505 1.00 81.44 82 TRP A O 1
ATOM 676 N N . GLY A 1 83 ? 12.178 4.488 -16.717 1.00 80.50 83 GLY A N 1
ATOM 677 C CA . GLY A 1 83 ? 12.458 5.768 -16.084 1.00 80.50 83 GLY A CA 1
ATOM 678 C C . GLY A 1 83 ? 12.765 5.664 -14.585 1.00 80.50 83 GLY A C 1
ATOM 679 O O . GLY A 1 83 ? 13.193 4.627 -14.074 1.00 80.50 83 GLY A O 1
ATOM 680 N N . SER A 1 84 ? 12.577 6.800 -13.919 1.00 80.25 84 SER A N 1
ATOM 681 C CA . SER A 1 84 ? 12.668 6.925 -12.473 1.00 80.25 84 SER A CA 1
ATOM 682 C C . SER A 1 84 ? 11.536 6.191 -11.776 1.00 80.25 84 SER A C 1
ATOM 684 O O . SER A 1 84 ? 10.423 6.149 -12.271 1.00 80.25 84 SER A O 1
ATOM 686 N N . THR A 1 85 ? 11.811 5.716 -10.567 1.00 81.50 85 THR A N 1
ATOM 687 C CA . THR A 1 85 ? 10.794 5.199 -9.655 1.00 81.50 85 THR A CA 1
ATOM 688 C C . THR A 1 85 ? 10.443 6.255 -8.610 1.00 81.50 85 THR A C 1
ATOM 690 O O . THR A 1 85 ? 11.319 6.900 -8.014 1.00 81.50 85 THR A O 1
ATOM 693 N N . ALA A 1 86 ? 9.152 6.422 -8.348 1.00 86.44 86 ALA A N 1
ATOM 694 C CA . ALA A 1 86 ? 8.659 7.159 -7.195 1.00 86.44 86 ALA A CA 1
ATOM 695 C C . ALA A 1 86 ? 7.351 6.532 -6.738 1.00 86.44 86 ALA A C 1
ATOM 697 O O . ALA A 1 86 ? 6.456 6.295 -7.543 1.00 86.44 86 ALA A O 1
ATOM 698 N N . PHE A 1 87 ? 7.234 6.284 -5.441 1.00 90.44 87 PHE A N 1
ATOM 699 C CA . PHE A 1 87 ? 6.024 5.726 -4.872 1.00 90.44 87 PHE A CA 1
ATOM 700 C C . PHE A 1 87 ? 5.941 6.064 -3.386 1.00 90.44 87 PHE A C 1
ATOM 702 O O . PHE A 1 87 ? 6.700 5.554 -2.565 1.00 90.44 87 PHE A O 1
ATOM 709 N N . ARG A 1 88 ? 5.039 6.978 -3.037 1.00 92.75 88 ARG A N 1
ATOM 710 C CA . ARG A 1 88 ? 4.813 7.411 -1.653 1.00 92.75 88 ARG A CA 1
ATOM 711 C C . ARG A 1 88 ? 3.338 7.333 -1.324 1.00 92.75 88 ARG A C 1
ATOM 713 O O . ARG A 1 88 ? 2.523 7.770 -2.142 1.00 92.75 88 ARG A O 1
ATOM 720 N N . PHE A 1 89 ? 3.021 6.814 -0.144 1.00 95.56 89 PHE A N 1
ATOM 721 C CA . PHE A 1 89 ? 1.661 6.647 0.349 1.00 95.56 89 PHE A CA 1
ATOM 722 C C . PHE A 1 89 ? 1.436 7.523 1.577 1.00 95.56 89 PHE A C 1
ATOM 724 O O . PHE A 1 89 ? 2.109 7.379 2.599 1.00 95.56 89 PHE A O 1
ATOM 731 N N . TYR A 1 90 ? 0.478 8.432 1.459 1.00 96.75 90 TYR A N 1
ATOM 732 C CA . TYR A 1 90 ? 0.143 9.400 2.483 1.00 96.75 90 TYR A CA 1
ATOM 733 C C . TYR A 1 90 ? -1.305 9.272 2.934 1.00 96.75 90 TYR A C 1
ATOM 735 O O . TYR A 1 90 ? -2.173 8.869 2.156 1.00 96.75 90 TYR A O 1
ATOM 743 N N . GLU A 1 91 ? -1.559 9.744 4.146 1.00 95.88 91 GLU A N 1
ATOM 744 C CA . GLU A 1 91 ? -2.887 9.925 4.714 1.00 95.88 91 GLU A CA 1
ATOM 745 C C . GLU A 1 91 ? -3.027 11.261 5.452 1.00 95.88 91 GLU A C 1
ATOM 747 O O . GLU A 1 91 ? -2.034 11.915 5.799 1.00 95.88 91 GLU A O 1
ATOM 752 N N . ARG A 1 92 ? -4.279 11.674 5.661 1.00 93.75 92 ARG A N 1
ATOM 753 C CA . ARG A 1 92 ? -4.671 12.749 6.579 1.00 93.75 92 ARG A CA 1
ATOM 754 C C . ARG A 1 92 ? -6.132 12.593 6.997 1.00 93.75 92 ARG A C 1
ATOM 756 O O . ARG A 1 92 ? -6.969 12.184 6.190 1.00 93.75 92 ARG A O 1
ATOM 763 N N . GLU A 1 93 ? -6.434 12.957 8.238 1.00 88.88 93 GLU A N 1
ATOM 764 C CA . GLU A 1 93 ? -7.796 12.918 8.790 1.00 88.88 93 GLU A CA 1
ATOM 765 C C . GLU A 1 93 ? -8.573 14.215 8.506 1.00 88.88 93 GLU A C 1
ATOM 767 O O . GLU A 1 93 ? -9.762 14.169 8.199 1.00 88.88 93 GLU A O 1
ATOM 772 N N . ASP A 1 94 ? -7.907 15.375 8.563 1.00 84.88 94 ASP A N 1
ATOM 773 C CA . ASP A 1 94 ? -8.483 16.672 8.200 1.00 84.88 94 ASP A CA 1
ATOM 774 C C . ASP A 1 94 ? -7.831 17.211 6.918 1.00 84.88 94 ASP A C 1
ATOM 776 O O . ASP A 1 94 ? -6.612 17.208 6.748 1.00 84.88 94 ASP A O 1
ATOM 780 N N . SER A 1 95 ? -8.644 17.745 6.008 1.00 87.44 95 SER A N 1
ATOM 781 C CA . SER A 1 95 ? -8.185 18.420 4.788 1.00 87.44 95 SER A CA 1
ATOM 782 C C . SER A 1 95 ? -7.226 19.603 5.030 1.00 87.44 95 SER A C 1
ATOM 784 O O . SER A 1 95 ? -6.503 20.003 4.108 1.00 87.44 95 SER A O 1
ATOM 786 N N . ASN A 1 96 ? -7.221 20.162 6.245 1.00 88.50 96 ASN A N 1
ATOM 787 C CA . ASN A 1 96 ? -6.327 21.230 6.692 1.00 88.50 96 ASN A CA 1
ATOM 788 C C . ASN A 1 96 ? -5.003 20.709 7.268 1.00 88.50 96 ASN A C 1
ATOM 790 O O . ASN A 1 96 ? -4.055 21.491 7.383 1.00 88.50 96 ASN A O 1
ATOM 794 N N . ASP A 1 97 ? -4.923 19.423 7.610 1.00 89.44 97 ASP A N 1
ATOM 795 C CA . ASP A 1 97 ? -3.700 18.818 8.117 1.00 89.44 97 ASP A CA 1
ATOM 796 C C . ASP A 1 97 ? -2.691 18.593 6.980 1.00 89.44 97 ASP A C 1
ATOM 798 O O . ASP A 1 97 ? -3.062 18.344 5.819 1.00 89.44 97 ASP A O 1
ATOM 802 N N . PRO A 1 98 ? -1.382 18.691 7.279 1.00 94.25 98 PRO A N 1
ATOM 803 C CA . PRO A 1 98 ? -0.363 18.261 6.340 1.00 94.25 98 PRO A CA 1
ATOM 804 C C . PRO A 1 98 ? -0.498 16.757 6.073 1.00 94.25 98 PRO A C 1
ATOM 806 O O . PRO A 1 98 ? -0.857 15.982 6.953 1.00 94.25 98 PRO A O 1
ATOM 809 N N . TRP A 1 99 ? -0.146 16.338 4.859 1.00 94.94 99 TRP A N 1
ATOM 810 C CA . TRP A 1 99 ? -0.066 14.920 4.516 1.00 94.94 99 TRP A CA 1
ATOM 811 C C . TRP A 1 99 ? 1.017 14.226 5.345 1.00 94.94 99 TRP A C 1
ATOM 813 O O . TRP A 1 99 ? 2.181 14.636 5.303 1.00 94.94 99 TRP A O 1
ATOM 823 N N . GLY A 1 100 ? 0.632 13.177 6.069 1.00 94.88 100 GLY A N 1
ATOM 824 C CA . GLY A 1 100 ? 1.539 12.278 6.778 1.00 94.88 100 GLY A CA 1
ATOM 825 C C . GLY A 1 100 ? 1.786 11.010 5.969 1.00 94.88 100 GLY A C 1
ATOM 826 O O . GLY A 1 100 ? 0.933 10.607 5.187 1.00 94.88 100 GLY A O 1
ATOM 827 N N . ILE A 1 101 ? 2.956 10.390 6.117 1.00 94.56 101 ILE A N 1
ATOM 828 C CA . ILE A 1 101 ? 3.193 9.043 5.581 1.00 94.56 101 ILE A CA 1
ATOM 829 C C . ILE A 1 101 ? 2.334 8.056 6.369 1.00 94.56 101 ILE A C 1
ATOM 831 O O . ILE A 1 101 ? 2.312 8.138 7.598 1.00 94.56 101 ILE A O 1
ATOM 835 N N . VAL A 1 102 ? 1.678 7.121 5.675 1.00 95.56 102 VAL A N 1
ATOM 836 C CA . VAL A 1 102 ? 0.919 6.052 6.341 1.00 95.56 102 VAL A CA 1
ATOM 837 C C . VAL A 1 102 ? 1.873 5.261 7.240 1.00 95.56 102 VAL A C 1
ATOM 839 O O . VAL A 1 102 ? 2.864 4.707 6.742 1.00 95.56 102 VAL A O 1
ATOM 842 N N . PRO A 1 103 ? 1.636 5.222 8.559 1.00 94.50 103 PRO A N 1
ATOM 843 C CA . PRO A 1 103 ? 2.593 4.660 9.489 1.00 94.50 103 PRO A CA 1
ATOM 844 C C . PRO A 1 103 ? 2.629 3.136 9.371 1.00 94.50 103 PRO A C 1
ATOM 846 O O . PRO A 1 103 ? 1.616 2.469 9.174 1.00 94.50 103 PRO A O 1
ATOM 849 N N . LEU A 1 104 ? 3.816 2.555 9.568 1.00 93.88 104 LEU A N 1
ATOM 850 C CA . LEU A 1 104 ? 3.997 1.098 9.562 1.00 93.88 104 LEU A CA 1
ATOM 851 C C . LEU A 1 104 ? 3.110 0.387 10.599 1.00 93.88 104 LEU A C 1
ATOM 853 O O . LEU A 1 104 ? 2.711 -0.754 10.390 1.00 93.88 104 LEU A O 1
ATOM 857 N N . THR A 1 105 ? 2.783 1.055 11.709 1.00 96.00 105 THR A N 1
ATOM 858 C CA . THR A 1 105 ? 1.890 0.520 12.749 1.00 96.00 105 THR A CA 1
ATOM 859 C C . THR A 1 105 ? 0.468 0.279 12.265 1.00 96.00 105 THR A C 1
ATOM 861 O O . THR A 1 105 ? -0.232 -0.539 12.862 1.00 96.00 105 THR A O 1
ATOM 864 N N . ASP A 1 106 ? 0.074 0.942 11.182 1.00 97.06 106 ASP A N 1
ATOM 865 C CA . ASP A 1 106 ? -1.274 0.900 10.627 1.00 97.06 106 ASP A CA 1
ATOM 866 C C . ASP A 1 106 ? -1.324 -0.034 9.415 1.00 97.06 106 ASP A C 1
ATOM 868 O O . ASP A 1 106 ? -2.346 -0.148 8.751 1.00 97.06 106 ASP A O 1
ATOM 872 N N . LEU A 1 107 ? -0.233 -0.758 9.152 1.00 98.25 107 LEU A N 1
ATOM 873 C CA . LEU A 1 107 ? -0.118 -1.762 8.107 1.00 98.25 107 LEU A CA 1
ATOM 874 C C . LEU A 1 107 ? 0.242 -3.107 8.732 1.00 98.25 107 LEU A C 1
ATOM 876 O O . LEU A 1 107 ? 1.123 -3.207 9.590 1.00 98.25 107 LEU A O 1
ATOM 880 N N . ARG A 1 108 ? -0.411 -4.174 8.280 1.00 98.44 108 ARG A N 1
ATOM 881 C CA . ARG A 1 108 ? -0.058 -5.538 8.687 1.00 98.44 108 ARG A CA 1
ATOM 882 C C . ARG A 1 108 ? -0.393 -6.560 7.616 1.00 98.44 108 ARG A C 1
ATOM 884 O O . ARG A 1 108 ? -1.253 -6.339 6.767 1.00 98.44 108 ARG A O 1
ATOM 891 N N . SER A 1 109 ? 0.251 -7.714 7.681 1.00 98.62 109 SER A N 1
ATOM 892 C CA . SER A 1 109 ? 0.022 -8.825 6.757 1.00 98.62 109 SER A CA 1
ATOM 893 C C . SER A 1 109 ? 0.391 -10.157 7.405 1.00 98.62 109 SER A C 1
ATOM 895 O O . SER A 1 109 ? 0.890 -10.198 8.529 1.00 98.62 109 SER A O 1
ATOM 897 N N . LEU A 1 110 ? 0.106 -11.260 6.712 1.00 98.19 110 LEU A N 1
ATOM 898 C CA . LEU A 1 110 ? 0.600 -12.578 7.100 1.00 98.19 110 LEU A CA 1
ATOM 899 C C . LEU A 1 110 ? 1.935 -12.852 6.405 1.00 98.19 110 LEU A C 1
ATOM 901 O O . LEU A 1 110 ? 2.055 -12.649 5.195 1.00 98.19 110 LEU A O 1
ATOM 905 N N . ASP A 1 111 ? 2.905 -13.359 7.159 1.00 97.69 111 ASP A N 1
ATOM 906 C CA . ASP A 1 111 ? 4.176 -13.823 6.615 1.00 97.69 111 ASP A CA 1
ATOM 907 C C . ASP A 1 111 ? 4.070 -15.215 5.961 1.00 97.69 111 ASP A C 1
ATOM 909 O O . ASP A 1 111 ? 3.008 -15.846 5.924 1.00 97.69 111 ASP A O 1
ATOM 913 N N . GLY A 1 112 ? 5.195 -15.736 5.460 1.00 95.81 112 GLY A N 1
ATOM 914 C CA . GLY A 1 112 ? 5.253 -17.063 4.836 1.00 95.81 112 GLY A CA 1
ATOM 915 C C . GLY A 1 112 ? 4.945 -18.237 5.777 1.00 95.81 112 GLY A C 1
ATOM 916 O O . GLY A 1 112 ? 4.701 -19.346 5.302 1.00 95.81 112 GLY A O 1
ATOM 917 N N . SER A 1 113 ? 4.940 -18.014 7.094 1.00 97.94 113 SER A N 1
ATOM 918 C CA . SER A 1 113 ? 4.524 -18.993 8.106 1.00 97.94 113 SER A CA 1
ATOM 919 C C . SER A 1 113 ? 3.045 -18.865 8.495 1.00 97.94 113 SER A C 1
ATOM 921 O O . SER A 1 113 ? 2.513 -19.737 9.184 1.00 97.94 113 SER A O 1
ATOM 923 N N . GLY A 1 114 ? 2.372 -17.804 8.038 1.00 96.81 114 GLY A N 1
ATOM 924 C CA . GLY A 1 114 ? 1.015 -17.443 8.436 1.00 96.81 114 GLY A CA 1
ATOM 925 C C . GLY A 1 114 ? 0.947 -16.640 9.738 1.00 96.81 114 GLY A C 1
ATOM 926 O O . GLY A 1 114 ? -0.142 -16.488 10.290 1.00 96.81 114 GLY A O 1
ATOM 927 N N . ALA A 1 115 ? 2.076 -16.143 10.248 1.00 97.88 115 ALA A N 1
ATOM 928 C CA . ALA A 1 115 ? 2.106 -15.261 11.408 1.00 97.88 115 ALA A CA 1
ATOM 929 C C . ALA A 1 115 ? 1.806 -13.817 10.991 1.00 97.88 115 ALA A C 1
ATOM 931 O O . ALA A 1 115 ? 2.204 -13.373 9.918 1.00 97.88 115 ALA A O 1
ATOM 932 N N . LEU A 1 116 ? 1.108 -13.074 11.852 1.00 98.06 116 LEU A N 1
ATOM 933 C CA . LEU A 1 116 ? 0.849 -11.655 11.629 1.00 98.06 116 LEU A CA 1
ATOM 934 C C . LEU A 1 116 ? 2.134 -10.849 11.863 1.00 98.06 116 LEU A C 1
ATOM 936 O O . LEU A 1 116 ? 2.734 -10.943 12.936 1.00 98.06 116 LEU A O 1
ATOM 940 N N . VAL A 1 117 ? 2.520 -10.037 10.883 1.00 97.88 117 VAL A N 1
ATOM 941 C CA . VAL A 1 117 ? 3.678 -9.134 10.931 1.00 97.88 117 VAL A CA 1
ATOM 942 C C . VAL A 1 117 ? 3.250 -7.702 10.607 1.00 97.88 117 VAL A C 1
ATOM 944 O O . VAL A 1 117 ? 2.234 -7.490 9.944 1.00 97.88 117 VAL A O 1
ATOM 947 N N . GLN A 1 118 ? 4.001 -6.715 11.103 1.00 97.69 118 GLN A N 1
ATOM 948 C CA . GLN A 1 118 ? 3.810 -5.311 10.720 1.00 97.69 118 GLN A CA 1
ATOM 949 C C . GLN A 1 118 ? 4.269 -5.095 9.282 1.00 97.69 118 GLN A C 1
ATOM 951 O O . GLN A 1 118 ? 5.254 -5.705 8.875 1.00 97.69 118 GLN A O 1
ATOM 956 N N . GLY A 1 119 ? 3.574 -4.224 8.553 1.00 97.12 119 GLY A N 1
ATOM 957 C CA . GLY A 1 119 ? 3.799 -3.965 7.134 1.00 97.12 119 GLY A CA 1
ATOM 958 C C . GLY A 1 119 ? 3.035 -4.914 6.213 1.00 97.12 119 GLY A C 1
ATOM 959 O O . GLY A 1 119 ? 2.420 -5.898 6.635 1.00 97.12 119 GLY A O 1
ATOM 960 N N . LEU A 1 120 ? 3.049 -4.595 4.928 1.00 98.25 120 LEU A N 1
ATOM 961 C CA . LEU A 1 120 ? 2.336 -5.326 3.891 1.00 98.25 120 LEU A CA 1
ATOM 962 C C . LEU A 1 120 ? 3.185 -6.471 3.335 1.00 98.25 120 LEU A C 1
ATOM 964 O O . LEU A 1 120 ? 4.409 -6.506 3.458 1.00 98.25 120 LEU A O 1
ATOM 968 N N . ARG A 1 121 ? 2.520 -7.435 2.709 1.00 98.00 121 ARG A N 1
ATOM 969 C CA . ARG A 1 121 ? 3.182 -8.418 1.860 1.00 98.00 121 ARG A CA 1
ATOM 970 C C . ARG A 1 121 ? 3.307 -7.818 0.470 1.00 98.00 121 ARG A C 1
ATOM 972 O O . ARG A 1 121 ? 2.278 -7.509 -0.129 1.00 98.00 121 ARG A O 1
ATOM 979 N N . ALA A 1 122 ? 4.517 -7.745 -0.059 1.00 97.25 122 ALA A N 1
ATOM 980 C CA . ALA A 1 122 ? 4.777 -7.333 -1.426 1.00 97.25 122 ALA A CA 1
ATOM 981 C C . ALA A 1 122 ? 5.164 -8.533 -2.285 1.00 97.25 122 ALA A C 1
ATOM 983 O O . ALA A 1 122 ? 6.163 -9.203 -2.029 1.00 97.25 122 ALA A O 1
ATOM 984 N N . ASP A 1 123 ? 4.376 -8.803 -3.319 1.00 97.94 123 ASP A N 1
ATOM 985 C CA . ASP A 1 123 ? 4.738 -9.747 -4.367 1.00 97.94 123 ASP A CA 1
ATOM 986 C C . ASP A 1 123 ? 5.223 -8.975 -5.598 1.00 97.94 123 ASP A C 1
ATOM 988 O O . ASP A 1 123 ? 4.510 -8.128 -6.143 1.00 97.94 123 ASP A O 1
ATOM 992 N N . TYR A 1 124 ? 6.424 -9.308 -6.056 1.00 95.50 124 TYR A N 1
ATOM 993 C CA . TYR A 1 124 ? 7.099 -8.656 -7.168 1.00 95.50 124 TYR A CA 1
ATOM 994 C C . TYR A 1 124 ? 6.968 -9.465 -8.448 1.00 95.50 124 TYR A C 1
ATOM 996 O O . TYR A 1 124 ? 7.127 -10.690 -8.453 1.00 95.50 124 TYR A O 1
ATOM 1004 N N . TYR A 1 125 ? 6.734 -8.767 -9.551 1.00 96.06 125 TYR A N 1
ATOM 1005 C CA . TYR A 1 125 ? 6.588 -9.343 -10.877 1.00 96.06 125 TYR A CA 1
ATOM 1006 C C . TYR A 1 125 ? 7.329 -8.498 -11.914 1.00 96.06 125 TYR A C 1
ATOM 1008 O O . TYR A 1 125 ? 7.460 -7.284 -11.776 1.00 96.06 125 TYR A O 1
ATOM 1016 N N . THR A 1 126 ? 7.756 -9.120 -13.010 1.00 93.62 126 THR A N 1
ATOM 1017 C CA . THR A 1 126 ? 8.027 -8.371 -14.244 1.00 93.62 126 THR A CA 1
ATOM 1018 C C . THR A 1 126 ? 6.717 -7.790 -14.781 1.00 93.62 126 THR A C 1
ATOM 1020 O O . THR A 1 126 ? 5.640 -8.325 -14.504 1.00 93.62 126 THR A O 1
ATOM 1023 N N . LEU A 1 127 ? 6.772 -6.765 -15.637 1.00 92.44 127 LEU A N 1
ATOM 1024 C CA . LEU A 1 127 ? 5.556 -6.261 -16.300 1.00 92.44 127 LEU A CA 1
ATOM 1025 C C . LEU A 1 127 ? 4.872 -7.295 -17.206 1.00 92.44 127 LEU A C 1
ATOM 1027 O O . LEU A 1 127 ? 3.679 -7.188 -17.484 1.00 92.44 127 LEU A O 1
ATOM 1031 N N . GLY A 1 128 ? 5.613 -8.316 -17.646 1.00 93.56 128 GLY A N 1
ATOM 1032 C CA . GLY A 1 128 ? 5.071 -9.479 -18.351 1.00 93.56 128 GLY A CA 1
ATOM 1033 C C . GLY A 1 128 ? 4.337 -10.478 -17.446 1.00 93.56 128 GLY A C 1
ATOM 1034 O O . GLY A 1 128 ? 3.775 -11.446 -17.953 1.00 93.56 128 GLY A O 1
ATOM 1035 N N . GLY A 1 129 ? 4.336 -10.262 -16.126 1.00 94.31 129 GLY A N 1
ATOM 1036 C CA . GLY A 1 129 ? 3.644 -11.087 -15.135 1.00 94.31 129 GLY A CA 1
ATOM 1037 C C . GLY A 1 129 ? 4.469 -12.237 -14.552 1.00 94.31 129 GLY A C 1
ATOM 1038 O O . GLY A 1 129 ? 3.914 -13.064 -13.828 1.00 94.31 129 GLY A O 1
ATOM 1039 N N . SER A 1 130 ? 5.773 -12.319 -14.834 1.00 95.75 130 SER A N 1
ATOM 1040 C CA . SER A 1 130 ? 6.640 -13.339 -14.228 1.00 95.75 130 SER A CA 1
ATOM 1041 C C . SER A 1 130 ? 6.940 -12.978 -12.780 1.00 95.75 130 SER A C 1
ATOM 1043 O O . SER A 1 130 ? 7.449 -11.895 -12.524 1.00 95.75 130 SER A O 1
ATOM 1045 N N . PHE A 1 131 ? 6.668 -13.886 -11.846 1.00 96.56 131 PHE A N 1
ATOM 1046 C CA . PHE A 1 131 ? 6.966 -13.688 -10.427 1.00 96.56 131 PHE A CA 1
ATOM 1047 C C . PHE A 1 131 ? 8.479 -13.626 -10.166 1.00 96.56 131 PHE A C 1
ATOM 1049 O O . PHE A 1 131 ? 9.231 -14.463 -10.668 1.00 96.56 131 PHE A O 1
ATOM 1056 N N . LEU A 1 132 ? 8.905 -12.641 -9.375 1.00 94.62 132 LEU A N 1
ATOM 1057 C CA . LEU A 1 132 ? 10.301 -12.368 -9.024 1.00 94.62 132 LEU A CA 1
ATOM 1058 C C . LEU A 1 132 ? 10.612 -12.733 -7.570 1.00 94.62 132 LEU A C 1
ATOM 1060 O O . LEU A 1 132 ? 11.692 -13.245 -7.281 1.00 94.62 132 LEU A O 1
ATOM 1064 N N . GLY A 1 133 ? 9.669 -12.502 -6.657 1.00 94.75 133 GLY A N 1
ATOM 1065 C CA . GLY A 1 133 ? 9.861 -12.773 -5.237 1.00 94.75 133 GLY A CA 1
ATOM 1066 C C . GLY A 1 133 ? 8.781 -12.149 -4.363 1.00 94.75 133 GLY A C 1
ATOM 1067 O O . GLY A 1 133 ? 7.967 -11.359 -4.834 1.00 94.75 133 GLY A O 1
ATOM 1068 N N . THR A 1 134 ? 8.796 -12.512 -3.082 1.00 96.69 134 THR A N 1
ATOM 1069 C CA . THR A 1 134 ? 7.921 -11.936 -2.056 1.00 96.69 134 THR A CA 1
ATOM 1070 C C . THR A 1 134 ? 8.776 -11.304 -0.966 1.00 96.69 134 THR A C 1
ATOM 1072 O O . THR A 1 134 ? 9.723 -11.936 -0.491 1.00 96.69 134 THR A O 1
ATOM 1075 N N . LEU A 1 135 ? 8.401 -10.103 -0.536 1.00 95.19 135 LEU A N 1
ATOM 1076 C CA . LEU A 1 135 ? 8.873 -9.465 0.687 1.00 95.19 135 LEU A CA 1
ATOM 1077 C C . LEU A 1 135 ? 7.712 -9.376 1.685 1.00 95.19 135 LEU A C 1
ATOM 1079 O O . LEU A 1 135 ? 6.563 -9.145 1.310 1.00 95.19 135 LEU A O 1
ATOM 1083 N N . TYR A 1 136 ? 8.004 -9.600 2.963 1.00 96.25 136 TYR A N 1
ATOM 1084 C CA . TYR A 1 136 ? 7.025 -9.485 4.040 1.00 96.25 136 TYR A CA 1
ATOM 1085 C C . TYR A 1 136 ? 7.397 -8.323 4.946 1.00 96.25 136 TYR A C 1
ATOM 1087 O O . TYR A 1 136 ? 8.568 -8.159 5.283 1.00 96.25 136 TYR A O 1
ATOM 1095 N N . GLY A 1 137 ? 6.381 -7.583 5.374 1.00 94.44 137 GLY A N 1
ATOM 1096 C CA . GLY A 1 137 ? 6.534 -6.448 6.271 1.00 94.44 137 GLY A CA 1
ATOM 1097 C C . GLY A 1 137 ? 7.006 -5.170 5.586 1.00 94.44 137 GLY A C 1
ATOM 1098 O O . GLY A 1 137 ? 7.693 -4.365 6.202 1.00 94.44 137 GLY A O 1
ATOM 1099 N N . GLU A 1 138 ? 6.630 -4.985 4.323 1.00 91.81 138 GLU A N 1
ATOM 1100 C CA . GLU A 1 138 ? 6.953 -3.791 3.552 1.00 91.81 138 GLU A CA 1
ATOM 1101 C C . GLU A 1 138 ? 6.163 -2.576 4.063 1.00 91.81 138 GLU A C 1
ATOM 1103 O O . GLU A 1 138 ? 4.942 -2.633 4.259 1.00 91.81 138 GLU A O 1
ATOM 1108 N N . GLY A 1 139 ? 6.874 -1.480 4.316 1.00 87.94 139 GLY A N 1
ATOM 1109 C CA . GLY A 1 139 ? 6.324 -0.235 4.839 1.00 87.94 139 GLY A CA 1
ATOM 1110 C C . GLY A 1 139 ? 7.240 0.439 5.876 1.00 87.94 139 GLY A C 1
ATOM 1111 O O . GLY A 1 139 ? 8.111 -0.210 6.452 1.00 87.94 139 GLY A O 1
ATOM 1112 N N . PRO A 1 140 ? 7.029 1.732 6.182 1.00 89.75 140 PRO A N 1
ATOM 1113 C CA . PRO A 1 140 ? 6.084 2.634 5.528 1.00 89.75 140 PRO A CA 1
ATOM 1114 C C . PRO A 1 140 ? 6.473 2.892 4.064 1.00 89.75 140 PRO A C 1
ATOM 1116 O O . PRO A 1 140 ? 7.642 2.802 3.699 1.00 89.75 140 PRO A O 1
ATOM 1119 N N . ILE A 1 141 ? 5.489 3.193 3.215 1.00 90.88 141 ILE A N 1
ATOM 1120 C CA . ILE A 1 141 ? 5.720 3.353 1.774 1.00 90.88 141 ILE A CA 1
ATOM 1121 C C . ILE A 1 141 ? 6.146 4.795 1.483 1.00 90.88 141 ILE A C 1
ATOM 1123 O O . ILE A 1 141 ? 5.318 5.692 1.294 1.00 90.88 141 ILE A O 1
ATOM 1127 N N . GLU A 1 142 ? 7.456 5.017 1.447 1.00 88.94 142 GLU A N 1
ATOM 1128 C CA . GLU A 1 142 ? 8.064 6.320 1.182 1.00 88.94 142 GLU A CA 1
ATOM 1129 C C . GLU A 1 142 ? 9.281 6.175 0.261 1.00 88.94 142 GLU A C 1
ATOM 1131 O O . GLU A 1 142 ? 10.433 6.160 0.694 1.00 88.94 142 GLU A O 1
ATOM 1136 N N . HIS A 1 143 ? 9.025 6.085 -1.044 1.00 80.31 143 HIS A N 1
ATOM 1137 C CA . HIS A 1 143 ? 10.059 5.854 -2.048 1.00 80.31 143 HIS A CA 1
ATOM 1138 C C . HIS A 1 143 ? 10.082 6.949 -3.115 1.00 80.31 143 HIS A C 1
ATOM 1140 O O . HIS A 1 143 ? 9.055 7.455 -3.575 1.00 80.31 143 HIS A O 1
ATOM 1146 N N . GLY A 1 144 ? 11.284 7.309 -3.558 1.00 70.12 144 GLY A N 1
ATOM 1147 C CA . GLY A 1 144 ? 11.487 8.136 -4.747 1.00 70.12 144 GLY A CA 1
ATOM 1148 C C . GLY A 1 144 ? 12.691 9.066 -4.649 1.00 70.12 144 GLY A C 1
ATOM 1149 O O . GLY A 1 144 ? 13.122 9.402 -3.556 1.00 70.12 144 GLY A O 1
ATOM 1150 N N . TRP A 1 145 ? 13.191 9.473 -5.820 1.00 61.19 145 TRP A N 1
ATOM 1151 C CA . TRP A 1 145 ? 14.346 10.344 -6.126 1.00 61.19 145 TRP A CA 1
ATOM 1152 C C . TRP A 1 145 ? 15.524 10.396 -5.123 1.00 61.19 145 TRP A C 1
ATOM 1154 O O . TRP A 1 145 ? 15.395 10.881 -4.004 1.00 61.19 145 TRP A O 1
ATOM 1164 N N . LEU A 1 146 ? 16.714 10.009 -5.623 1.00 56.31 146 LEU A N 1
ATOM 1165 C CA . LEU A 1 146 ? 17.963 9.601 -4.933 1.00 56.31 146 LEU A CA 1
ATOM 1166 C C . LEU A 1 146 ? 18.101 8.093 -4.642 1.00 56.31 146 LEU A C 1
ATOM 1168 O O . LEU A 1 146 ? 19.013 7.691 -3.921 1.00 56.31 146 LEU A O 1
ATOM 1172 N N . ASN A 1 147 ? 17.262 7.249 -5.254 1.00 53.94 147 ASN A N 1
ATOM 1173 C CA . ASN A 1 147 ? 17.327 5.784 -5.146 1.00 53.94 147 ASN A CA 1
ATOM 1174 C C . ASN A 1 147 ? 17.214 5.257 -3.709 1.00 53.94 147 ASN A C 1
ATOM 1176 O O . ASN A 1 147 ? 17.724 4.182 -3.425 1.00 53.94 147 ASN A O 1
ATOM 1180 N N . LEU A 1 148 ? 16.608 6.008 -2.789 1.00 50.88 148 LEU A N 1
ATOM 1181 C CA . LEU A 1 148 ? 16.473 5.575 -1.403 1.00 50.88 148 LEU A CA 1
ATOM 1182 C C . LEU A 1 148 ? 15.231 4.691 -1.262 1.00 50.88 148 LEU A C 1
ATOM 1184 O O . LEU A 1 148 ? 14.111 5.139 -1.500 1.00 50.88 148 LEU A O 1
ATOM 1188 N N . TYR A 1 149 ? 15.447 3.446 -0.861 1.00 53.31 149 TYR A N 1
ATOM 1189 C CA . TYR A 1 149 ? 14.427 2.526 -0.377 1.00 53.31 149 TYR A CA 1
ATOM 1190 C C . TYR A 1 149 ? 14.686 2.312 1.112 1.00 53.31 149 TYR A C 1
ATOM 1192 O O . TYR A 1 149 ? 15.790 1.919 1.477 1.00 53.31 149 TYR A O 1
ATOM 1200 N N . GLU A 1 150 ? 13.731 2.658 1.978 1.00 54.22 150 GLU A N 1
ATOM 1201 C CA . GLU A 1 150 ? 13.895 2.556 3.443 1.00 54.22 150 GLU A CA 1
ATOM 1202 C C . GLU A 1 150 ? 15.174 3.256 3.972 1.00 54.22 150 GLU A C 1
ATOM 1204 O O . GLU A 1 150 ? 15.786 2.850 4.958 1.00 54.22 150 GLU A O 1
ATOM 1209 N N . GLY A 1 151 ? 15.624 4.320 3.291 1.00 51.00 151 GLY A N 1
ATOM 1210 C CA . GLY A 1 151 ? 16.871 5.027 3.614 1.00 51.00 151 GLY A CA 1
ATOM 1211 C C . GLY A 1 151 ? 18.158 4.374 3.084 1.00 51.00 151 GLY A C 1
ATOM 1212 O O . GLY A 1 151 ? 19.247 4.885 3.349 1.00 51.00 151 GLY A O 1
ATOM 1213 N N . VAL A 1 152 ? 18.056 3.296 2.303 1.00 51.97 152 VAL A N 1
ATOM 1214 C CA . VAL A 1 152 ? 19.171 2.594 1.651 1.00 51.97 152 VAL A CA 1
ATOM 1215 C C . VAL A 1 152 ? 19.197 2.916 0.159 1.00 51.97 152 VAL A C 1
ATOM 1217 O O . VAL A 1 152 ? 18.208 2.755 -0.550 1.00 51.97 152 VAL A O 1
ATOM 1220 N N . THR A 1 153 ? 20.340 3.384 -0.342 1.00 58.03 153 THR A N 1
ATOM 1221 C CA . THR A 1 153 ? 20.513 3.671 -1.770 1.00 58.03 153 THR A CA 1
ATOM 1222 C C . THR A 1 153 ? 20.565 2.378 -2.588 1.00 58.03 153 THR A C 1
ATOM 1224 O O . THR A 1 153 ? 21.434 1.540 -2.361 1.00 58.03 153 THR A O 1
ATOM 1227 N N . GLY A 1 154 ? 19.716 2.269 -3.609 1.00 54.50 154 GLY A N 1
ATOM 1228 C CA . GLY A 1 154 ? 19.890 1.337 -4.719 1.00 54.50 154 GLY A CA 1
ATOM 1229 C C . GLY A 1 154 ? 19.429 -0.098 -4.472 1.00 54.50 154 GLY A C 1
ATOM 1230 O O . GLY A 1 154 ? 20.057 -1.000 -5.022 1.00 54.50 154 GLY A O 1
ATOM 1231 N N . GLN A 1 155 ? 18.363 -0.326 -3.693 1.00 63.81 155 GLN A N 1
ATOM 1232 C CA . GLN A 1 155 ? 17.715 -1.644 -3.602 1.00 63.81 155 GLN A CA 1
ATOM 1233 C C . GLN A 1 155 ? 16.208 -1.514 -3.368 1.00 63.81 155 GLN A C 1
ATOM 1235 O O . GLN A 1 155 ? 15.827 -0.961 -2.362 1.00 63.81 155 GLN A O 1
ATOM 1240 N N . TRP A 1 156 ? 15.349 -2.045 -4.238 1.00 75.06 156 TRP A N 1
ATOM 1241 C CA . TRP A 1 156 ? 13.884 -2.032 -4.106 1.00 75.06 156 TRP A CA 1
ATOM 1242 C C . TRP A 1 156 ? 13.457 -3.445 -3.775 1.00 75.06 156 TRP A C 1
ATOM 1244 O O . TRP A 1 156 ? 14.018 -4.398 -4.334 1.00 75.06 156 TRP A O 1
ATOM 1254 N N . GLY A 1 157 ? 12.520 -3.593 -2.840 1.00 76.25 157 GLY A N 1
ATOM 1255 C CA . GLY A 1 157 ? 12.119 -4.905 -2.353 1.00 76.25 157 GLY A CA 1
ATOM 1256 C C . GLY A 1 157 ? 13.324 -5.699 -1.857 1.00 76.25 157 GLY A C 1
ATOM 1257 O O . GLY A 1 157 ? 13.492 -6.858 -2.226 1.00 76.25 157 GLY A O 1
ATOM 1258 N N . ASN A 1 158 ? 14.240 -5.053 -1.121 1.00 80.81 158 ASN A N 1
ATOM 1259 C CA . ASN A 1 158 ? 15.476 -5.673 -0.627 1.00 80.81 158 ASN A CA 1
ATOM 1260 C C . ASN A 1 158 ? 16.345 -6.318 -1.740 1.00 80.81 158 ASN A C 1
ATOM 1262 O O . ASN A 1 158 ? 16.958 -7.370 -1.557 1.00 80.81 158 ASN A O 1
ATOM 1266 N N . GLY A 1 159 ? 16.369 -5.702 -2.928 1.00 80.00 159 GLY A N 1
ATOM 1267 C CA . GLY A 1 1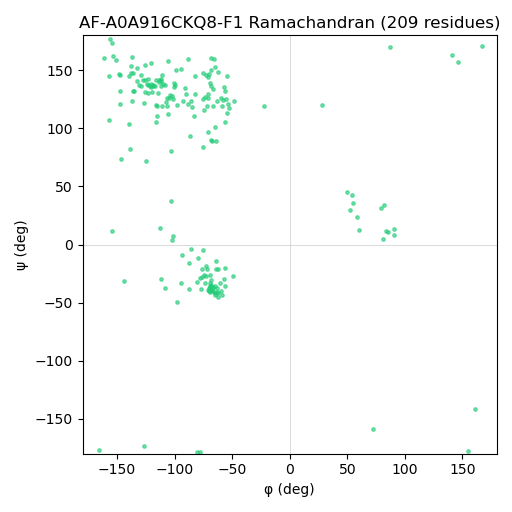59 ? 17.162 -6.158 -4.073 1.00 80.00 159 GLY A CA 1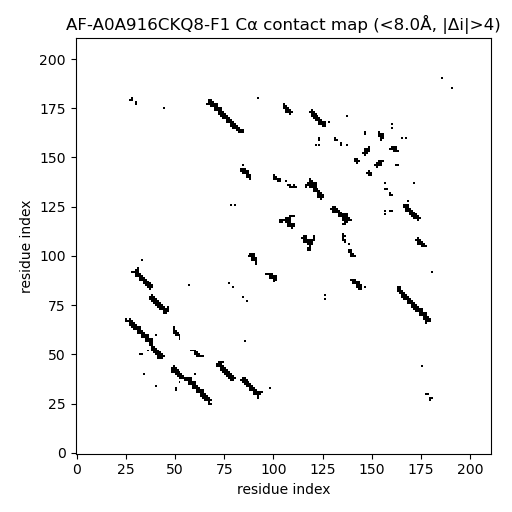
ATOM 1268 C C . GLY A 1 159 ? 16.489 -7.227 -4.939 1.00 80.00 159 GLY A C 1
ATOM 1269 O O . GLY A 1 159 ? 17.152 -7.788 -5.810 1.00 80.00 159 GLY A O 1
ATOM 1270 N N . ILE A 1 160 ? 15.193 -7.505 -4.737 1.00 84.62 160 ILE A N 1
ATOM 1271 C CA . ILE A 1 160 ? 14.396 -8.347 -5.650 1.00 84.62 160 ILE A CA 1
ATOM 1272 C C . ILE A 1 160 ? 14.348 -7.729 -7.056 1.00 84.62 160 ILE A C 1
ATOM 1274 O O . ILE A 1 160 ? 14.332 -8.455 -8.051 1.00 84.62 160 ILE A O 1
ATOM 1278 N N . VAL A 1 161 ? 14.363 -6.396 -7.141 1.00 81.75 161 VAL A N 1
ATOM 1279 C CA . VAL A 1 161 ? 14.401 -5.650 -8.402 1.00 81.75 161 VAL A CA 1
ATOM 1280 C C . VAL A 1 161 ? 15.698 -4.843 -8.489 1.00 81.75 161 VAL A C 1
ATOM 1282 O O . VAL A 1 161 ? 16.105 -4.208 -7.517 1.00 81.75 161 VAL A O 1
ATOM 1285 N N . ASP A 1 162 ? 16.348 -4.856 -9.657 1.00 69.62 162 ASP A N 1
ATOM 1286 C CA . ASP A 1 162 ? 17.537 -4.039 -9.935 1.00 69.62 162 ASP A CA 1
ATOM 1287 C C . ASP A 1 162 ? 17.136 -2.566 -10.148 1.00 69.62 162 ASP A C 1
ATOM 1289 O O . ASP A 1 162 ? 16.373 -2.209 -11.053 1.00 69.62 162 ASP A O 1
ATOM 1293 N N . THR A 1 163 ? 17.604 -1.695 -9.258 1.00 63.66 163 THR A N 1
ATOM 1294 C CA . THR A 1 163 ? 17.016 -0.374 -9.017 1.00 63.66 163 THR A CA 1
ATOM 1295 C C . THR A 1 163 ? 17.772 0.778 -9.634 1.00 63.66 163 THR A C 1
ATOM 1297 O O . THR A 1 163 ? 18.445 1.551 -8.954 1.00 63.66 163 THR A O 1
ATOM 1300 N N . ASN A 1 164 ? 17.565 1.004 -10.914 1.00 54.03 164 ASN A N 1
ATOM 1301 C CA . ASN A 1 164 ? 17.701 2.377 -11.396 1.00 54.03 164 ASN A CA 1
ATOM 1302 C C . ASN A 1 164 ? 16.682 2.701 -12.482 1.00 54.03 164 ASN A C 1
ATOM 1304 O O . ASN A 1 164 ? 16.256 3.844 -12.567 1.00 54.03 164 ASN A O 1
ATOM 1308 N N . TRP A 1 165 ? 16.287 1.703 -13.279 1.00 59.41 165 TRP A N 1
ATOM 1309 C CA . TRP A 1 165 ? 15.423 1.888 -14.451 1.00 59.41 165 TRP A CA 1
ATOM 1310 C C . TRP A 1 165 ? 14.621 0.623 -14.800 1.00 59.41 165 TRP A C 1
ATOM 1312 O O . TRP A 1 165 ? 14.103 0.514 -15.910 1.00 59.41 165 TRP A O 1
ATOM 1322 N N . GLY A 1 166 ? 14.605 -0.369 -13.900 1.00 71.19 166 GLY A N 1
ATOM 1323 C CA . GLY A 1 166 ? 13.984 -1.667 -14.140 1.00 71.19 166 GLY A CA 1
ATOM 1324 C C . GLY A 1 166 ? 12.468 -1.554 -14.205 1.00 71.19 166 GLY A C 1
ATOM 1325 O O . GLY A 1 166 ? 11.859 -0.820 -13.428 1.00 71.19 166 GLY A O 1
ATOM 1326 N N . ASP A 1 167 ? 11.864 -2.275 -15.136 1.00 87.12 167 ASP A N 1
ATOM 1327 C CA . ASP A 1 167 ? 10.427 -2.354 -15.318 1.00 87.12 167 ASP A CA 1
ATOM 1328 C C . ASP A 1 167 ? 9.843 -3.476 -14.448 1.00 87.12 167 ASP A C 1
ATOM 1330 O O . ASP A 1 167 ? 10.215 -4.646 -14.556 1.00 87.12 167 ASP A O 1
ATOM 1334 N N . PHE A 1 168 ? 8.926 -3.131 -13.547 1.00 92.62 168 PHE A N 1
ATOM 1335 C CA . PHE A 1 168 ? 8.355 -4.097 -12.611 1.00 92.62 168 PHE A CA 1
ATOM 1336 C C . PHE A 1 168 ? 6.959 -3.706 -12.148 1.00 92.62 168 PHE A C 1
ATOM 1338 O O . PHE A 1 168 ? 6.524 -2.559 -12.256 1.00 92.62 168 PHE A O 1
ATOM 1345 N N . GLU A 1 169 ? 6.266 -4.699 -11.613 1.00 94.88 169 GLU A N 1
ATOM 1346 C CA . GLU A 1 169 ? 5.008 -4.557 -10.905 1.00 94.88 169 GLU A CA 1
ATOM 1347 C C . GLU A 1 169 ? 5.187 -5.075 -9.482 1.00 94.88 169 GLU A C 1
ATOM 1349 O O . GLU A 1 169 ? 5.688 -6.176 -9.259 1.00 94.88 169 GLU A O 1
ATOM 1354 N N . GLU A 1 170 ? 4.746 -4.279 -8.524 1.00 95.50 170 GLU A N 1
ATOM 1355 C CA . GLU A 1 170 ? 4.695 -4.626 -7.117 1.00 95.50 170 GLU A CA 1
ATOM 1356 C C . GLU A 1 170 ? 3.233 -4.688 -6.679 1.00 95.50 170 GLU A C 1
ATOM 1358 O O . GLU A 1 170 ? 2.438 -3.781 -6.950 1.00 95.50 170 GLU A O 1
ATOM 1363 N N . ARG A 1 171 ? 2.864 -5.782 -6.012 1.00 97.94 171 ARG A N 1
ATOM 1364 C CA . ARG A 1 171 ? 1.531 -5.986 -5.446 1.00 97.94 171 ARG A CA 1
ATOM 1365 C C . ARG A 1 171 ? 1.631 -6.089 -3.936 1.00 97.94 171 ARG A C 1
ATOM 1367 O O . ARG A 1 171 ? 2.037 -7.121 -3.410 1.00 97.94 171 ARG A O 1
ATOM 1374 N N . LEU A 1 172 ? 1.210 -5.032 -3.264 1.00 98.19 172 LEU A N 1
ATOM 1375 C CA . LEU A 1 172 ? 1.159 -4.910 -1.818 1.00 98.19 172 LEU A CA 1
ATOM 1376 C C . LEU A 1 172 ? -0.220 -5.343 -1.314 1.00 98.19 172 LEU A C 1
ATOM 1378 O O . LEU A 1 172 ? -1.250 -4.819 -1.740 1.00 98.19 172 LEU A O 1
ATOM 1382 N N . THR A 1 173 ? -0.250 -6.315 -0.408 1.00 98.69 173 THR A N 1
ATOM 1383 C CA . THR A 1 173 ? -1.485 -6.879 0.150 1.00 98.69 173 THR A CA 1
ATOM 1384 C C . THR A 1 173 ? -1.389 -7.063 1.658 1.00 98.69 173 THR A C 1
ATOM 1386 O O . THR A 1 173 ? -0.321 -7.337 2.207 1.00 98.69 173 THR A O 1
ATOM 1389 N N . GLY A 1 174 ? -2.520 -6.918 2.345 1.00 98.50 174 GLY A N 1
ATOM 1390 C CA . GLY A 1 174 ? -2.593 -7.069 3.794 1.00 98.50 174 GLY A CA 1
ATOM 1391 C C . GLY A 1 174 ? -3.836 -6.403 4.358 1.00 98.50 174 GLY A C 1
ATOM 1392 O O . GLY A 1 174 ? -4.905 -6.430 3.744 1.00 98.50 174 GLY A O 1
ATOM 1393 N N . GLU A 1 175 ? -3.680 -5.777 5.515 1.00 98.62 175 GLU A N 1
ATOM 1394 C CA . GLU A 1 175 ? -4.695 -4.958 6.156 1.00 98.62 175 GLU A CA 1
ATOM 1395 C C . GLU A 1 175 ? -4.123 -3.579 6.497 1.00 98.62 175 GLU A C 1
ATOM 1397 O O . GLU A 1 175 ? -2.971 -3.466 6.922 1.00 98.62 175 GLU A O 1
ATOM 1402 N N . ILE A 1 176 ? -4.952 -2.551 6.331 1.00 97.81 176 ILE A N 1
ATOM 1403 C CA . ILE A 1 176 ? -4.700 -1.185 6.787 1.00 97.81 176 ILE A CA 1
ATOM 1404 C C . ILE A 1 176 ? -5.648 -0.852 7.937 1.00 97.81 176 ILE A C 1
ATOM 1406 O O . ILE A 1 176 ? -6.827 -1.225 7.902 1.00 97.81 176 ILE A O 1
ATOM 1410 N N . PHE A 1 177 ? -5.139 -0.187 8.965 1.00 95.69 177 PHE A N 1
ATOM 1411 C CA . PHE A 1 177 ? -5.958 0.364 10.029 1.00 95.69 177 PHE A CA 1
ATOM 1412 C C . PHE A 1 177 ? -6.530 1.705 9.578 1.00 95.69 177 PHE A C 1
ATOM 1414 O O . PHE A 1 177 ? -5.813 2.567 9.089 1.00 95.69 177 PHE A O 1
ATOM 1421 N N . VAL A 1 178 ? -7.837 1.870 9.730 1.00 92.12 178 VAL A N 1
ATOM 1422 C CA . VAL A 1 178 ? -8.509 3.156 9.555 1.00 92.12 178 VAL A CA 1
ATOM 1423 C C . VAL A 1 178 ? -8.849 3.650 10.948 1.00 92.12 178 VAL A C 1
ATOM 1425 O O . VAL A 1 178 ? -9.666 3.026 11.631 1.00 92.12 178 VAL A O 1
ATOM 1428 N N . SER A 1 179 ? -8.207 4.733 11.380 1.00 84.31 179 SER A N 1
ATOM 1429 C CA . SER A 1 179 ? -8.512 5.399 12.643 1.00 84.31 179 SER A CA 1
ATOM 1430 C C . SER A 1 179 ? -9.872 6.098 12.569 1.00 84.31 179 SER A C 1
ATOM 1432 O O . SER A 1 179 ? -10.290 6.609 11.527 1.00 84.31 179 SER A O 1
ATOM 1434 N N . SER A 1 180 ? -10.587 6.145 13.695 1.00 70.50 180 SER A N 1
ATOM 1435 C CA . SER A 1 180 ? -11.567 7.203 13.919 1.00 70.50 180 SER A CA 1
ATOM 1436 C C . SER A 1 180 ? -11.004 8.142 14.973 1.00 70.50 180 SER A C 1
ATOM 1438 O O . SER A 1 180 ? -10.669 7.713 16.077 1.00 70.50 180 SER A O 1
ATOM 1440 N N . ALA A 1 181 ? -10.876 9.434 14.665 1.00 59.81 181 ALA A N 1
ATOM 1441 C CA . ALA A 1 181 ? -10.641 10.402 15.727 1.00 59.81 181 ALA A CA 1
ATOM 1442 C C . ALA A 1 181 ? -11.826 10.308 16.694 1.00 59.81 181 ALA A C 1
ATOM 1444 O O . ALA A 1 181 ? -12.988 10.383 16.279 1.00 59.81 181 ALA A O 1
ATOM 1445 N N . ALA A 1 182 ? -11.540 10.096 17.979 1.00 50.69 182 ALA A N 1
ATOM 1446 C CA . ALA A 1 182 ? -12.573 9.968 18.991 1.00 50.69 182 ALA A CA 1
ATOM 1447 C C . ALA A 1 182 ? -13.517 11.177 18.915 1.00 50.69 182 ALA A C 1
ATOM 1449 O O . ALA A 1 182 ? -13.105 12.313 19.163 1.00 50.69 182 ALA A O 1
ATOM 1450 N N . VAL A 1 183 ? -14.798 10.942 18.606 1.00 52.19 183 VAL A N 1
ATOM 1451 C CA . VAL A 1 183 ? -15.830 11.958 18.832 1.00 52.19 183 VAL A CA 1
ATOM 1452 C C . VAL A 1 183 ? -15.725 12.331 20.311 1.00 52.19 183 VAL A C 1
ATOM 1454 O O . VAL A 1 183 ? -15.778 11.419 21.143 1.00 52.19 183 VAL A O 1
ATOM 1457 N N . PRO A 1 184 ? -15.559 13.618 20.678 1.00 47.56 184 PRO A N 1
ATOM 1458 C CA . PRO A 1 184 ? -15.516 13.996 22.079 1.00 47.56 184 PRO A CA 1
ATOM 1459 C C . PRO A 1 184 ? -16.785 13.467 22.739 1.00 47.56 184 PRO A C 1
ATOM 1461 O O . PRO A 1 184 ? -17.897 13.879 22.399 1.00 47.56 184 PRO A O 1
ATOM 1464 N N . THR A 1 185 ? -16.623 12.502 23.648 1.00 51.59 185 THR A N 1
ATOM 1465 C CA . THR A 1 185 ? -17.717 12.007 24.484 1.00 51.59 185 THR A CA 1
ATOM 1466 C C . THR A 1 185 ? -18.413 13.230 25.066 1.00 51.59 185 THR A C 1
ATOM 1468 O O . THR A 1 185 ? -17.717 14.037 25.691 1.00 51.59 185 THR A O 1
ATOM 1471 N N . PRO A 1 186 ? -19.734 13.417 24.864 1.00 53.38 186 PRO A N 1
ATOM 1472 C CA . PRO A 1 186 ? -20.421 14.563 25.436 1.00 53.38 186 PRO A CA 1
ATOM 1473 C C . PRO A 1 186 ? -20.127 14.573 26.929 1.00 53.38 186 PRO A C 1
ATOM 1475 O O . PRO A 1 186 ? -20.389 13.581 27.617 1.00 53.38 186 PRO A O 1
ATOM 1478 N N . GLU A 1 187 ? -19.517 15.661 27.409 1.00 50.81 187 GLU A N 1
ATOM 1479 C CA . GLU A 1 187 ? -19.087 15.728 28.798 1.00 50.81 187 GLU A CA 1
ATOM 1480 C C . GLU A 1 187 ? -20.280 15.426 29.719 1.00 50.81 187 GLU A C 1
ATOM 1482 O O . GLU A 1 187 ? -21.413 15.819 29.403 1.00 50.81 187 GLU A O 1
ATOM 1487 N N . PRO A 1 188 ? -20.065 14.760 30.872 1.00 60.09 188 PRO A N 1
ATOM 1488 C CA . PRO A 1 188 ? -21.133 14.385 31.803 1.00 60.09 188 PRO A CA 1
ATOM 1489 C C . PRO A 1 188 ? -22.078 15.544 32.164 1.00 60.09 188 PRO A C 1
ATOM 1491 O O . PRO A 1 188 ? -23.255 15.335 32.452 1.00 60.09 188 PRO A O 1
ATOM 1494 N N . SER A 1 189 ? -21.579 16.781 32.099 1.00 59.31 189 SER A N 1
ATOM 1495 C CA . SER A 1 189 ? -22.331 18.024 32.285 1.00 59.31 189 SER A CA 1
ATOM 1496 C C . SER A 1 189 ? -23.527 18.165 31.331 1.00 59.31 189 SER A C 1
ATOM 1498 O O . SER A 1 189 ? -24.591 18.626 31.747 1.00 59.31 189 SER A O 1
ATOM 1500 N N . THR A 1 190 ? -23.409 17.700 30.087 1.00 59.31 190 THR A N 1
ATOM 1501 C CA . THR A 1 190 ? -24.471 17.778 29.072 1.00 59.31 190 THR A CA 1
ATOM 1502 C C . THR A 1 190 ? -25.631 16.839 29.420 1.00 59.31 190 THR A C 1
ATOM 1504 O O . THR A 1 190 ? -26.801 17.207 29.299 1.00 59.31 190 THR A O 1
ATOM 1507 N N . TRP A 1 191 ? -25.316 15.660 29.965 1.00 57.88 191 TRP A N 1
ATOM 1508 C CA . TRP A 1 191 ? -26.301 14.720 30.505 1.00 57.88 191 TRP A CA 1
ATOM 1509 C C . TRP A 1 191 ? -26.946 15.230 31.793 1.00 57.88 191 TRP A C 1
ATOM 1511 O O . TRP A 1 191 ? -28.162 15.118 31.957 1.00 57.88 191 TRP A O 1
ATOM 1521 N N . CYS A 1 192 ? -26.164 15.851 32.678 1.00 58.50 192 CYS A N 1
ATOM 1522 C CA . CYS A 1 192 ? -26.685 16.491 33.884 1.00 58.50 192 CYS A CA 1
ATOM 1523 C C . CYS A 1 192 ? -27.686 17.607 33.552 1.00 58.50 192 CYS A C 1
ATOM 1525 O O . CYS A 1 192 ? -28.725 17.695 34.203 1.00 58.50 192 CYS A O 1
ATOM 1527 N N . LEU A 1 193 ? -27.428 18.416 32.520 1.00 60.09 193 LEU A N 1
ATOM 1528 C CA . LEU A 1 193 ? -28.345 19.470 32.071 1.00 60.09 193 LEU A CA 1
ATOM 1529 C C . LEU A 1 193 ? -29.620 18.904 31.431 1.00 60.09 193 LEU A C 1
ATOM 1531 O O . LEU A 1 193 ? -30.715 19.387 31.726 1.00 60.09 193 LEU A O 1
ATOM 1535 N N . PHE A 1 194 ? -29.512 17.844 30.625 1.00 61.47 194 PHE A N 1
ATOM 1536 C CA . PHE A 1 194 ? -30.679 17.156 30.059 1.00 61.47 194 PHE A CA 1
ATOM 1537 C C . PHE A 1 194 ? -31.572 16.536 31.144 1.00 61.47 194 PHE A C 1
ATOM 1539 O O . PHE A 1 194 ? -32.795 16.707 31.134 1.00 61.47 194 PHE A O 1
ATOM 1546 N N . LEU A 1 195 ? -30.964 15.853 32.118 1.00 62.69 195 LEU A N 1
ATOM 1547 C CA . LEU A 1 195 ? -31.677 15.245 33.242 1.00 62.69 195 LEU A CA 1
ATOM 1548 C C . LEU A 1 195 ? -32.280 16.309 34.170 1.00 62.69 195 LEU A C 1
ATOM 1550 O O . LEU A 1 195 ? -33.432 16.172 34.587 1.00 62.69 195 LEU A O 1
ATOM 1554 N N . ALA A 1 196 ? -31.561 17.401 34.441 1.00 62.88 196 ALA A N 1
ATOM 1555 C CA . ALA A 1 196 ? -32.079 18.525 35.220 1.00 62.88 196 ALA A CA 1
ATOM 1556 C C . ALA A 1 196 ? -33.273 19.206 34.526 1.00 62.88 196 ALA A C 1
ATOM 1558 O O . ALA A 1 196 ? -34.271 19.510 35.183 1.00 62.88 196 ALA A O 1
ATOM 1559 N N . GLY A 1 197 ? -33.222 19.376 33.200 1.00 61.50 197 GLY A N 1
ATOM 1560 C CA . GLY A 1 197 ? -34.332 19.914 32.407 1.00 61.50 197 GLY A CA 1
ATOM 1561 C C . GLY A 1 197 ? -35.589 19.038 32.459 1.00 61.50 197 GLY A C 1
ATOM 1562 O O . GLY A 1 197 ? -36.698 19.545 32.649 1.00 61.50 197 GLY A O 1
ATOM 1563 N N . LEU A 1 198 ? -35.427 17.713 32.377 1.00 64.25 198 LEU A N 1
ATOM 1564 C CA . LEU A 1 198 ? -36.532 16.753 32.502 1.00 64.25 198 LEU A CA 1
ATOM 1565 C C . LEU A 1 198 ? -37.159 16.761 33.905 1.00 64.25 198 LEU A C 1
ATOM 1567 O O . LEU A 1 198 ? -38.386 16.733 34.031 1.00 64.25 198 LEU A O 1
ATOM 1571 N N . ILE A 1 199 ? -36.345 16.861 34.961 1.00 64.75 199 ILE A N 1
ATOM 1572 C CA . ILE A 1 199 ? -36.831 16.975 36.347 1.00 64.75 199 ILE A CA 1
ATOM 1573 C C . ILE A 1 199 ? -37.593 18.294 36.550 1.00 64.75 199 ILE A C 1
ATOM 1575 O O . ILE A 1 199 ? -38.674 18.295 37.149 1.00 64.75 199 ILE A O 1
ATOM 1579 N N . GLY A 1 200 ? -37.090 19.403 35.996 1.00 60.25 200 GLY A N 1
ATOM 1580 C CA . GLY A 1 200 ? -37.759 20.705 36.032 1.00 60.25 200 GLY A CA 1
ATOM 1581 C C . GLY A 1 200 ? -39.146 20.684 35.378 1.00 60.25 200 GLY A C 1
ATOM 1582 O O . GLY A 1 200 ? -40.115 21.178 35.958 1.00 60.25 200 GLY A O 1
ATOM 1583 N N . LEU A 1 201 ? -39.288 20.033 34.220 1.00 58.66 201 LEU A N 1
ATOM 1584 C CA . LEU A 1 201 ? -40.573 19.897 33.518 1.00 58.66 201 LEU A CA 1
ATOM 1585 C C . LEU A 1 201 ? -41.616 19.096 34.316 1.00 58.66 201 LEU A C 1
ATOM 1587 O O . LEU A 1 201 ? -42.804 19.436 34.310 1.00 58.66 201 LEU A O 1
ATOM 1591 N N . VAL A 1 202 ? -41.190 18.054 35.036 1.00 61.97 202 VAL A N 1
ATOM 1592 C CA . VAL A 1 202 ? -42.076 17.260 35.905 1.00 61.97 202 VAL A CA 1
ATOM 1593 C C . VAL A 1 202 ? -42.501 18.057 37.143 1.00 61.97 202 VAL A C 1
ATOM 1595 O O . VAL A 1 202 ? -43.670 17.995 37.540 1.00 61.97 202 VAL A O 1
ATOM 1598 N N . ALA A 1 203 ? -41.595 18.847 37.726 1.00 58.97 203 ALA A N 1
ATOM 1599 C CA . ALA A 1 203 ? -41.896 19.705 38.872 1.00 58.97 203 ALA A CA 1
ATOM 1600 C C . ALA A 1 203 ? -42.909 20.814 38.519 1.00 58.97 203 ALA A C 1
ATOM 1602 O O . ALA A 1 203 ? -43.889 21.007 39.242 1.00 58.97 203 ALA A O 1
ATOM 1603 N N . VAL A 1 204 ? -42.743 21.468 37.363 1.00 61.41 204 VAL A N 1
ATOM 1604 C CA . VAL A 1 204 ? -43.656 22.524 36.884 1.00 61.41 204 VAL A CA 1
ATOM 1605 C C . VAL A 1 204 ? -45.047 21.970 36.547 1.00 61.41 204 VAL A C 1
ATOM 1607 O O . VAL A 1 204 ? -46.059 22.604 36.852 1.00 61.41 204 VAL A O 1
ATOM 1610 N N . ARG A 1 205 ? -45.142 20.758 35.979 1.00 56.59 205 ARG A N 1
ATOM 1611 C CA . ARG A 1 205 ? -46.445 20.107 35.733 1.00 56.59 205 ARG A CA 1
ATOM 1612 C C . ARG A 1 205 ? -47.200 19.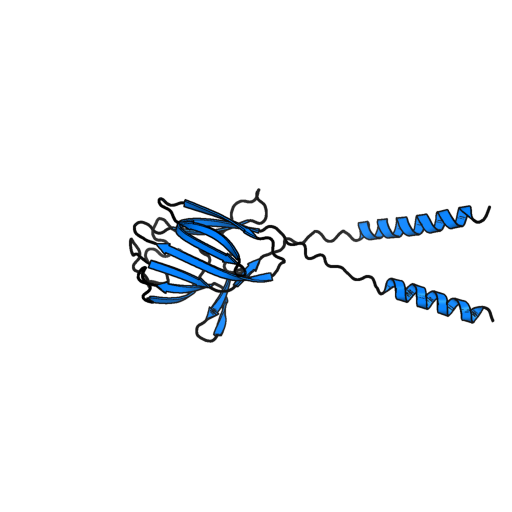769 37.022 1.00 56.59 205 ARG A C 1
ATOM 1614 O O . ARG A 1 205 ? -48.423 19.905 37.044 1.00 56.59 205 ARG A O 1
ATOM 1621 N N . ARG A 1 206 ? -46.500 19.372 38.093 1.00 54.03 206 ARG A N 1
ATOM 1622 C CA . ARG A 1 206 ? -47.118 19.094 39.404 1.00 54.03 206 ARG A CA 1
ATOM 1623 C C . ARG A 1 206 ? -47.637 20.349 40.103 1.00 54.03 206 ARG A C 1
ATOM 1625 O O . ARG A 1 206 ? -48.684 20.282 40.733 1.00 54.03 206 ARG A O 1
ATOM 1632 N N . GLN A 1 207 ? -46.962 21.490 39.965 1.00 56.16 207 GLN A N 1
ATOM 1633 C CA . GLN A 1 207 ? -47.440 22.742 40.566 1.00 56.16 207 GLN A CA 1
ATOM 1634 C C . GLN A 1 207 ? -48.720 23.279 39.908 1.00 56.16 207 GLN A C 1
ATOM 1636 O O . GLN A 1 207 ? -49.544 23.875 40.590 1.00 56.16 207 GLN A O 1
ATOM 1641 N N . ARG A 1 208 ? -48.935 23.023 38.612 1.00 52.69 208 ARG A N 1
ATOM 1642 C CA . ARG A 1 208 ? -50.149 23.454 37.889 1.00 52.69 208 ARG A CA 1
ATOM 1643 C C . ARG A 1 208 ? -51.385 22.579 38.105 1.00 52.69 208 ARG A C 1
ATOM 1645 O O . ARG A 1 208 ? -52.465 22.963 37.685 1.00 52.69 208 ARG A O 1
ATOM 1652 N N . SER A 1 209 ? -51.236 21.400 38.701 1.00 53.72 209 SER A N 1
ATOM 1653 C CA . SER A 1 209 ? -52.347 20.463 38.941 1.00 53.72 209 SER A CA 1
ATOM 1654 C C . SER A 1 209 ? -52.854 20.479 40.391 1.00 53.72 209 SER A C 1
ATOM 1656 O O . SER A 1 209 ? -53.732 19.693 40.736 1.00 53.72 209 SER A O 1
ATOM 1658 N N . GLY A 1 210 ? -52.307 21.366 41.231 1.00 52.06 210 GLY A N 1
ATOM 1659 C CA . GLY A 1 210 ? -52.695 21.561 42.633 1.00 52.06 210 GLY A CA 1
ATOM 1660 C C . GLY A 1 210 ? -53.370 22.905 42.935 1.00 52.06 210 GLY A C 1
ATOM 1661 O O . GLY A 1 210 ? -53.455 23.262 44.107 1.00 52.06 210 GLY A O 1
ATOM 1662 N N . SER A 1 211 ? -53.804 23.646 41.910 1.00 46.19 211 SER A N 1
ATOM 1663 C CA . SER A 1 211 ? -54.599 24.880 42.020 1.00 46.19 211 SER A CA 1
ATOM 1664 C C . SER A 1 211 ? -56.009 24.667 41.495 1.00 46.19 211 SER A C 1
ATOM 1666 O O . SER A 1 211 ? -56.088 24.160 40.350 1.00 46.19 211 SER A O 1
#